Protein AF-A0A6N3X793-F1 (afdb_monomer)

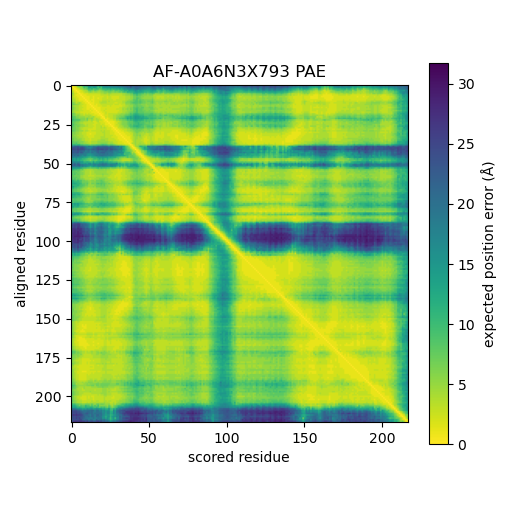Nearest PDB structures (foldseek):
  3djd-assembly1_A  TM=6.180E-01  e=2.735E-04  Aspergillus fumigatus
  3dje-assembly1_A  TM=6.103E-01  e=2.425E-04  Aspergillus fumigatus
  5fjn-assembly2_B  TM=5.684E-01  e=4.762E-02  Proteus myxofaciens
  7mp7-assembly1_A  TM=3.300E-01  e=4.384E-01  Thermus thermophilus

Structure (mmCIF, N/CA/C/O backbone):
data_AF-A0A6N3X793-F1
#
_entry.id   AF-A0A6N3X793-F1
#
loop_
_atom_site.group_PDB
_atom_site.id
_atom_site.type_symbol
_atom_site.label_atom_id
_atom_site.label_alt_id
_atom_site.label_comp_id
_atom_site.label_asym_id
_atom_site.label_entity_id
_atom_site.label_seq_id
_atom_site.pdbx_PDB_ins_code
_atom_site.Cartn_x
_atom_site.Cartn_y
_atom_site.Cartn_z
_atom_site.occupancy
_atom_site.B_iso_or_equiv
_atom_site.auth_seq_id
_atom_site.auth_comp_id
_atom_site.auth_asym_id
_atom_site.auth_atom_id
_atom_site.pdbx_PDB_model_num
ATOM 1 N N . MET A 1 1 ? -29.161 -9.153 4.289 1.00 58.69 1 MET A N 1
ATOM 2 C CA . MET A 1 1 ? -28.500 -8.185 5.188 1.00 58.69 1 MET A CA 1
ATOM 3 C C . MET A 1 1 ? -27.475 -8.973 5.981 1.00 58.69 1 MET A C 1
ATOM 5 O O . MET A 1 1 ? -27.808 -10.081 6.377 1.00 58.69 1 MET A O 1
ATOM 9 N N . LEU A 1 2 ? -26.231 -8.503 6.076 1.00 65.88 2 LEU A N 1
ATOM 10 C CA . LEU A 1 2 ? -25.204 -9.194 6.858 1.00 65.88 2 LEU A CA 1
ATOM 11 C C . LEU A 1 2 ? -25.355 -8.736 8.315 1.00 65.88 2 LEU A C 1
ATOM 13 O O . LEU A 1 2 ? -25.292 -7.534 8.563 1.00 65.88 2 LEU A O 1
ATOM 17 N N . GLU A 1 3 ? -25.599 -9.658 9.241 1.00 84.69 3 GLU A N 1
ATOM 18 C CA . GLU A 1 3 ? -25.556 -9.383 10.681 1.00 84.69 3 GLU A CA 1
ATOM 19 C C . GLU A 1 3 ? -24.170 -9.771 11.198 1.00 84.69 3 GLU A C 1
ATOM 21 O O . GLU A 1 3 ? -23.672 -10.853 10.885 1.00 84.69 3 GLU A O 1
ATOM 26 N N . ALA A 1 4 ? -23.524 -8.867 11.931 1.00 87.81 4 ALA A N 1
ATOM 27 C CA . ALA A 1 4 ? -22.206 -9.092 12.507 1.00 87.81 4 ALA A CA 1
ATOM 28 C C . ALA A 1 4 ? -22.085 -8.339 13.834 1.00 87.81 4 ALA A C 1
ATOM 30 O O . ALA A 1 4 ? -22.515 -7.189 13.934 1.00 87.81 4 ALA A O 1
ATOM 31 N N . ASP A 1 5 ? -21.438 -8.965 14.818 1.00 89.38 5 ASP A N 1
ATOM 32 C CA . ASP A 1 5 ? -21.134 -8.347 16.117 1.00 89.38 5 ASP A CA 1
ATOM 33 C C . ASP A 1 5 ? -20.036 -7.278 16.014 1.00 89.38 5 ASP A C 1
ATOM 35 O O . ASP A 1 5 ? -19.812 -6.506 16.946 1.00 89.38 5 ASP A O 1
ATOM 39 N N . GLY A 1 6 ? -19.341 -7.232 14.874 1.00 91.31 6 GLY A N 1
ATOM 40 C CA . GLY A 1 6 ? -18.164 -6.413 14.682 1.00 91.31 6 GLY A CA 1
ATOM 41 C C . GLY A 1 6 ? -17.671 -6.327 13.241 1.00 91.31 6 GLY A C 1
ATOM 42 O O . GLY A 1 6 ? -17.909 -7.228 12.438 1.00 91.31 6 GLY A O 1
ATOM 43 N N . VAL A 1 7 ? -16.962 -5.242 12.913 1.00 94.12 7 VAL A N 1
ATOM 44 C CA . VAL A 1 7 ? -16.413 -4.999 11.569 1.00 94.12 7 VAL A CA 1
ATOM 45 C C . VAL A 1 7 ? -14.933 -4.641 11.637 1.00 94.12 7 VAL A C 1
ATOM 47 O O . VAL A 1 7 ? -14.544 -3.692 12.312 1.00 94.12 7 VAL A O 1
ATOM 50 N N . VAL A 1 8 ? -14.105 -5.348 10.865 1.00 95.06 8 VAL A N 1
ATOM 51 C CA . VAL A 1 8 ? -12.708 -4.964 10.617 1.00 95.06 8 VAL A CA 1
ATOM 52 C C . VAL A 1 8 ? -12.614 -4.256 9.268 1.00 95.06 8 VAL A C 1
ATOM 54 O O . VAL A 1 8 ? -12.915 -4.840 8.227 1.00 95.06 8 VAL A O 1
ATOM 57 N N . LEU A 1 9 ? -12.160 -3.004 9.267 1.00 93.88 9 LEU A N 1
ATOM 58 C CA . LEU A 1 9 ? -11.840 -2.267 8.047 1.00 93.88 9 LEU A CA 1
ATOM 59 C C . LEU A 1 9 ? -10.379 -2.506 7.654 1.00 93.88 9 LEU A C 1
ATOM 61 O O . LEU A 1 9 ? -9.458 -2.023 8.312 1.00 93.88 9 LEU A O 1
ATOM 65 N N . ALA A 1 10 ? -10.190 -3.219 6.543 1.00 93.50 10 ALA A N 1
ATOM 66 C CA . ALA A 1 10 ? -8.889 -3.540 5.950 1.00 93.50 10 ALA A CA 1
ATOM 67 C C . ALA A 1 10 ? -8.845 -3.226 4.440 1.00 93.50 10 ALA A C 1
ATOM 69 O O . ALA A 1 10 ? -8.271 -3.960 3.639 1.00 93.50 10 ALA A O 1
ATOM 70 N N . THR A 1 11 ? -9.504 -2.142 4.021 1.00 88.62 11 THR A N 1
ATOM 71 C CA . THR A 1 11 ? -9.769 -1.820 2.604 1.00 88.62 11 THR A CA 1
ATOM 72 C C . THR A 1 11 ? -8.729 -0.886 1.970 1.00 88.62 11 THR A C 1
ATOM 74 O O . THR A 1 11 ? -8.991 -0.252 0.945 1.00 88.62 11 THR A O 1
ATOM 77 N N . GLY A 1 12 ? -7.551 -0.753 2.587 1.00 87.50 12 GLY A N 1
ATOM 78 C CA . GLY A 1 12 ? -6.475 0.111 2.103 1.00 87.50 12 GLY A CA 1
ATOM 79 C C . GLY A 1 12 ? -6.912 1.573 1.957 1.00 87.50 12 GLY A C 1
ATOM 80 O O . GLY A 1 12 ? -7.499 2.158 2.864 1.00 87.50 12 GLY A O 1
ATOM 81 N N . ALA A 1 13 ? -6.653 2.179 0.796 1.00 86.56 13 ALA A N 1
ATOM 82 C CA . ALA A 1 13 ? -6.967 3.589 0.544 1.00 86.56 13 ALA A CA 1
ATOM 83 C C . ALA A 1 13 ? -8.464 3.939 0.641 1.00 86.56 13 ALA A C 1
ATOM 85 O O . ALA A 1 13 ? -8.803 5.101 0.857 1.00 86.56 13 ALA A O 1
ATOM 86 N N . ALA A 1 14 ? -9.367 2.959 0.524 1.00 87.00 14 ALA A N 1
ATOM 87 C CA . ALA A 1 14 ? -10.802 3.203 0.656 1.00 87.00 14 ALA A CA 1
ATOM 88 C C . ALA A 1 14 ? -11.250 3.420 2.114 1.00 87.00 14 ALA A C 1
ATOM 90 O O . ALA A 1 14 ? -12.362 3.898 2.332 1.00 87.00 14 ALA A O 1
ATOM 91 N N . MET A 1 15 ? -10.413 3.101 3.112 1.00 87.38 15 MET A N 1
ATOM 92 C CA . MET A 1 15 ? -10.790 3.163 4.533 1.00 87.38 15 MET A CA 1
ATOM 93 C C . MET A 1 15 ? -11.340 4.532 4.946 1.00 87.38 15 MET A C 1
ATOM 95 O O . MET A 1 15 ? -12.376 4.588 5.599 1.00 87.38 15 MET A O 1
ATOM 99 N N . ALA A 1 16 ? -10.719 5.633 4.503 1.00 84.31 16 ALA A N 1
ATOM 100 C CA . ALA A 1 16 ? -11.188 6.984 4.825 1.00 84.31 16 ALA A CA 1
ATOM 101 C C . ALA A 1 16 ? -12.648 7.232 4.410 1.00 84.31 16 ALA A C 1
ATOM 103 O O . ALA A 1 16 ? -13.375 7.906 5.128 1.00 84.31 16 ALA A O 1
ATOM 104 N N . SER A 1 17 ? -13.073 6.686 3.266 1.00 83.94 17 SER A N 1
ATOM 105 C CA . SER A 1 17 ? -14.434 6.873 2.740 1.00 83.94 17 SER A CA 1
ATOM 106 C C . SER A 1 17 ? -15.490 6.016 3.440 1.00 83.94 17 SER A C 1
ATOM 108 O O . SER A 1 17 ? -16.675 6.322 3.362 1.00 83.94 17 SER A O 1
ATOM 110 N N . LEU A 1 18 ? -15.061 4.948 4.117 1.00 86.75 18 LEU A N 1
ATOM 111 C CA . LEU A 1 18 ? -15.938 4.011 4.822 1.00 86.75 18 LEU A CA 1
ATOM 112 C C . LEU A 1 18 ? -16.082 4.349 6.309 1.00 86.75 18 LEU A C 1
ATOM 114 O O . LEU A 1 18 ? -16.933 3.782 6.990 1.00 86.75 18 LEU A O 1
ATOM 118 N N . LEU A 1 19 ? -15.243 5.248 6.823 1.00 85.31 19 LEU A N 1
ATOM 119 C CA . LEU A 1 19 ? -15.260 5.637 8.222 1.00 85.31 19 LEU A CA 1
ATOM 120 C C . LEU A 1 19 ? -16.302 6.725 8.481 1.00 85.31 19 LEU A C 1
ATOM 122 O O . LEU A 1 19 ? -16.267 7.765 7.823 1.00 85.31 19 LEU A O 1
ATOM 126 N N . PRO A 1 20 ? -17.165 6.567 9.499 1.00 82.19 20 PRO A N 1
ATOM 127 C CA . PRO A 1 20 ? -18.133 7.590 9.877 1.00 82.19 20 PRO A CA 1
ATOM 128 C C . PRO A 1 20 ? -17.475 8.678 10.750 1.00 82.19 20 PRO A C 1
ATOM 130 O O . PRO A 1 20 ? -18.019 9.089 11.771 1.00 82.19 20 PRO A O 1
ATOM 133 N N . LEU A 1 21 ? -16.274 9.132 10.370 1.00 78.81 21 LEU A N 1
ATOM 134 C CA . LEU A 1 21 ? -15.505 10.162 11.069 1.00 78.81 21 LEU A CA 1
ATOM 135 C C . LEU A 1 21 ? -15.259 11.352 10.120 1.00 78.81 21 LEU A C 1
ATOM 137 O O . LEU A 1 21 ? -14.608 11.162 9.090 1.00 78.81 21 LEU A O 1
ATOM 141 N N . PRO A 1 22 ? -15.695 12.583 10.467 1.00 71.00 22 PRO A N 1
ATOM 142 C CA . PRO A 1 22 ? -15.586 13.772 9.603 1.00 71.00 22 PRO A CA 1
ATOM 143 C C . PRO A 1 22 ? -14.166 14.122 9.120 1.00 71.00 22 PRO A C 1
ATOM 145 O O . PRO A 1 22 ? -13.997 14.845 8.142 1.00 71.00 22 PRO A O 1
ATOM 148 N N . GLU A 1 23 ? -13.133 13.591 9.778 1.00 75.75 23 GLU A N 1
ATOM 149 C CA . GLU A 1 23 ? -11.722 13.839 9.462 1.00 75.75 23 GLU A CA 1
ATOM 150 C C . GLU A 1 23 ? -10.922 12.555 9.182 1.00 75.75 23 GLU A C 1
ATOM 152 O O . GLU A 1 23 ? -9.692 12.569 9.237 1.00 75.75 23 GLU A O 1
ATOM 157 N N . ALA A 1 24 ? -11.589 11.442 8.850 1.00 77.88 24 ALA A N 1
ATOM 158 C CA . ALA A 1 24 ? -10.920 10.165 8.576 1.00 77.88 24 ALA A CA 1
ATOM 159 C C . ALA A 1 24 ? -9.813 10.284 7.513 1.00 77.88 24 ALA A C 1
ATOM 161 O O . ALA A 1 24 ? -8.761 9.662 7.623 1.00 77.88 24 ALA A O 1
ATOM 162 N N . TRP A 1 25 ? -9.999 11.131 6.502 1.00 75.62 25 TRP A N 1
ATOM 163 C CA . TRP A 1 25 ? -9.013 11.366 5.443 1.00 75.62 25 TRP A CA 1
ATOM 164 C C . TRP A 1 25 ? -7.664 11.896 5.953 1.00 75.62 25 TRP A C 1
ATOM 166 O O . TRP A 1 25 ? -6.646 11.639 5.316 1.00 75.62 25 TRP A O 1
ATOM 176 N N . ARG A 1 26 ? -7.630 12.590 7.103 1.00 76.00 26 ARG A N 1
ATOM 177 C CA . ARG A 1 26 ? -6.377 13.026 7.746 1.00 76.00 26 ARG A CA 1
ATOM 178 C C . ARG A 1 26 ? -5.614 11.860 8.345 1.00 76.00 26 ARG A C 1
ATOM 180 O O . ARG A 1 26 ? -4.393 11.906 8.444 1.00 76.00 26 ARG A O 1
ATOM 187 N N . TRP A 1 27 ? -6.351 10.848 8.789 1.00 76.75 27 TRP A N 1
ATOM 188 C CA . TRP A 1 27 ? -5.770 9.670 9.403 1.00 76.75 27 TRP A CA 1
ATOM 189 C C . TRP A 1 27 ? -5.262 8.749 8.320 1.00 76.75 27 TRP A C 1
ATOM 191 O O . TRP A 1 27 ? -4.137 8.314 8.438 1.00 76.75 27 TRP A O 1
ATOM 201 N N . PHE A 1 28 ? -6.009 8.549 7.233 1.00 80.31 28 PHE A N 1
ATOM 202 C CA . PHE A 1 28 ? -5.643 7.645 6.143 1.00 80.31 28 PHE A CA 1
ATOM 203 C C . PHE A 1 28 ? -5.281 8.420 4.867 1.00 80.31 28 PHE A C 1
ATOM 205 O O . PHE A 1 28 ? -6.051 8.388 3.898 1.00 80.31 28 PHE A O 1
ATOM 212 N N . PRO A 1 29 ? -4.125 9.115 4.814 1.00 83.00 29 PRO A N 1
ATOM 213 C CA . PRO A 1 29 ? -3.643 9.616 3.543 1.00 83.00 29 PRO A CA 1
ATOM 214 C C . PRO A 1 29 ? -3.379 8.434 2.604 1.00 83.00 29 PRO A C 1
ATOM 216 O O . PRO A 1 29 ? -3.138 7.293 3.017 1.00 83.00 29 PRO A O 1
ATOM 219 N N . HIS A 1 30 ? -3.440 8.717 1.310 1.00 86.19 30 HIS A N 1
ATOM 220 C CA . HIS A 1 30 ? -3.217 7.721 0.277 1.00 86.19 30 HIS A CA 1
ATOM 221 C C . HIS A 1 30 ? -2.228 8.231 -0.765 1.00 86.19 30 HIS A C 1
ATOM 223 O O . HIS A 1 30 ? -2.047 9.433 -0.967 1.00 86.19 30 HIS A O 1
ATOM 229 N N . SER A 1 31 ? -1.591 7.281 -1.428 1.00 88.00 31 SER A N 1
ATOM 230 C CA . SER A 1 31 ? -0.771 7.477 -2.614 1.00 88.00 31 SER A CA 1
ATOM 231 C C . SER A 1 31 ? -1.236 6.517 -3.707 1.00 88.00 31 SER A C 1
ATOM 233 O O . SER A 1 31 ? -2.049 5.622 -3.464 1.00 88.00 31 SER A O 1
ATOM 235 N N . TRP A 1 32 ? -0.724 6.693 -4.920 1.00 90.62 32 TRP A N 1
ATOM 236 C CA . TRP A 1 32 ? -0.915 5.729 -6.001 1.00 90.62 32 TRP A CA 1
ATOM 237 C C . TRP A 1 32 ? 0.364 4.933 -6.217 1.00 90.62 32 TRP A C 1
ATOM 239 O O . TRP A 1 32 ? 1.393 5.498 -6.587 1.00 90.62 32 TRP A O 1
ATOM 249 N N . ALA A 1 33 ? 0.291 3.622 -6.016 1.00 90.94 33 ALA A N 1
ATOM 250 C CA . ALA A 1 33 ? 1.320 2.680 -6.417 1.00 90.94 33 ALA A CA 1
ATOM 251 C C . ALA A 1 33 ? 1.106 2.295 -7.881 1.00 90.94 33 ALA A C 1
ATOM 253 O O . ALA A 1 33 ? 0.003 1.927 -8.279 1.00 90.94 33 ALA A O 1
ATOM 254 N N . SER A 1 34 ? 2.161 2.376 -8.680 1.00 93.31 34 SER A N 1
ATOM 255 C CA . SER A 1 34 ? 2.157 1.951 -10.077 1.00 93.31 34 SER A CA 1
ATOM 256 C C . SER A 1 34 ? 3.173 0.838 -10.268 1.00 93.31 34 SER A C 1
ATOM 258 O O . SER A 1 34 ? 4.311 0.945 -9.794 1.00 93.31 34 SER A O 1
ATOM 260 N N . VAL A 1 35 ? 2.756 -0.211 -10.965 1.00 94.00 35 VAL A N 1
ATOM 261 C CA . VAL A 1 35 ? 3.561 -1.402 -11.231 1.00 94.00 35 VAL A CA 1
ATOM 262 C C . VAL A 1 35 ? 3.494 -1.787 -12.704 1.00 94.00 35 VAL A C 1
ATOM 264 O O . VAL A 1 35 ? 2.503 -1.516 -13.382 1.00 94.00 35 VAL A O 1
ATOM 267 N N . LEU A 1 36 ? 4.555 -2.420 -13.192 1.00 94.19 36 LEU A N 1
ATOM 268 C CA . LEU A 1 36 ? 4.674 -2.933 -14.547 1.00 94.19 36 LEU A CA 1
ATOM 269 C C . LEU A 1 36 ? 4.648 -4.470 -14.493 1.00 94.19 36 LEU A C 1
ATOM 271 O O . LEU A 1 36 ? 5.644 -5.066 -14.076 1.00 94.19 36 LEU A O 1
ATOM 275 N N . PRO A 1 37 ? 3.527 -5.118 -14.852 1.00 94.00 37 PRO A N 1
ATOM 276 C CA . PRO A 1 37 ? 3.493 -6.562 -15.049 1.00 94.00 37 PRO A CA 1
ATOM 277 C C . PRO A 1 37 ? 4.305 -6.921 -16.292 1.00 94.00 37 PRO A C 1
ATOM 279 O O . PRO A 1 37 ? 4.163 -6.280 -17.327 1.00 94.00 37 PRO A O 1
ATOM 282 N N . LEU A 1 38 ? 5.160 -7.927 -16.196 1.00 91.56 38 LEU A N 1
ATOM 283 C CA . LEU A 1 38 ? 6.002 -8.398 -17.287 1.00 91.56 38 LEU A CA 1
ATOM 284 C C . LEU A 1 38 ? 5.846 -9.906 -17.422 1.00 91.56 38 LEU A C 1
ATOM 286 O O . LEU A 1 38 ? 5.872 -10.644 -16.432 1.00 91.56 38 LEU A O 1
ATOM 290 N N . GLU A 1 39 ? 5.748 -10.365 -18.660 1.00 88.50 39 GLU A N 1
ATOM 291 C CA . GLU A 1 39 ? 5.941 -11.772 -18.969 1.00 88.50 39 GLU A CA 1
ATOM 292 C C . GLU A 1 39 ? 7.431 -12.077 -18.810 1.00 88.50 39 GLU A C 1
ATOM 294 O O . GLU A 1 39 ? 8.289 -11.323 -19.278 1.00 88.50 39 GLU A O 1
ATOM 299 N N . GLN A 1 40 ? 7.776 -13.165 -18.130 1.00 73.31 40 GLN A N 1
ATOM 300 C CA . GLN A 1 40 ? 9.176 -13.534 -17.976 1.00 73.31 40 GLN A CA 1
ATOM 301 C C . GLN A 1 40 ? 9.461 -14.848 -18.703 1.00 73.31 40 GLN A C 1
ATOM 303 O O . GLN A 1 40 ? 8.766 -15.837 -18.460 1.00 73.31 40 GLN A O 1
ATOM 308 N N . PRO A 1 41 ? 10.507 -14.913 -19.548 1.00 61.69 41 PRO A N 1
ATOM 309 C CA . PRO A 1 41 ? 11.054 -16.196 -19.944 1.00 61.69 41 PRO A CA 1
ATOM 310 C C . PRO A 1 41 ? 11.695 -16.861 -18.719 1.00 61.69 41 PRO A C 1
ATOM 312 O O . PRO A 1 41 ? 12.435 -16.233 -17.961 1.00 61.69 41 PRO A O 1
ATOM 315 N N . GLN A 1 42 ? 11.380 -18.138 -18.528 1.00 63.09 42 GLN A N 1
ATOM 316 C CA . GLN A 1 42 ? 11.937 -18.996 -17.483 1.00 63.09 42 GLN A CA 1
ATOM 317 C C . GLN A 1 42 ? 13.477 -18.905 -17.418 1.00 63.09 42 GLN A C 1
ATOM 319 O O . GLN A 1 42 ? 14.116 -18.810 -18.471 1.00 63.09 42 GLN A O 1
ATOM 324 N N . PRO A 1 43 ? 14.091 -19.009 -16.221 1.00 63.81 43 PRO A N 1
ATOM 325 C CA . PRO A 1 43 ? 13.478 -19.318 -14.921 1.00 63.81 43 PRO A CA 1
ATOM 326 C C . PRO A 1 43 ? 13.000 -18.087 -14.123 1.00 63.81 43 PRO A C 1
ATOM 328 O O . PRO A 1 43 ? 13.540 -16.987 -14.243 1.00 63.81 43 PRO A O 1
ATOM 331 N N . TRP A 1 44 ? 11.996 -18.298 -13.268 1.00 64.69 44 TRP A N 1
ATOM 332 C CA . TRP A 1 44 ? 11.411 -17.284 -12.379 1.00 64.69 44 TRP A CA 1
ATOM 333 C C . TRP A 1 44 ? 12.379 -16.847 -11.270 1.00 64.69 44 TRP A C 1
ATOM 335 O O . TRP A 1 44 ? 13.096 -17.693 -10.732 1.00 64.69 44 TRP A O 1
ATOM 345 N N . PRO A 1 45 ? 12.369 -15.576 -10.830 1.00 65.75 45 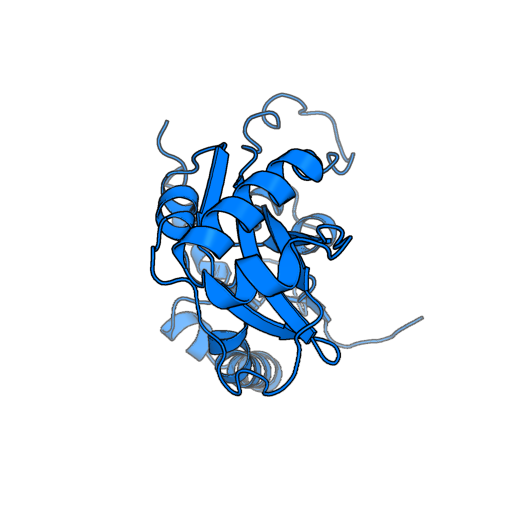PRO A N 1
ATOM 346 C CA . PRO A 1 45 ? 12.922 -15.230 -9.537 1.00 65.75 45 PRO A CA 1
ATOM 347 C C . PRO A 1 45 ? 12.028 -15.847 -8.455 1.00 65.75 45 PRO A C 1
ATOM 349 O O . PRO A 1 45 ? 10.868 -15.477 -8.304 1.00 65.75 45 PRO A O 1
ATOM 352 N N . GLU A 1 46 ? 12.581 -16.765 -7.664 1.00 70.62 46 GLU A N 1
ATOM 353 C CA . GLU A 1 46 ? 11.920 -17.306 -6.462 1.00 70.62 46 GLU A CA 1
ATOM 354 C C . GLU A 1 46 ? 11.877 -16.293 -5.302 1.00 70.62 46 GLU A C 1
ATOM 356 O O . GLU A 1 46 ? 11.370 -16.578 -4.219 1.00 70.62 46 GLU A O 1
ATOM 361 N N . VAL A 1 47 ? 12.425 -15.096 -5.515 1.00 73.38 47 VAL A N 1
ATOM 362 C CA . VAL A 1 47 ? 12.641 -14.077 -4.492 1.00 73.38 47 VAL A CA 1
ATOM 363 C C . VAL A 1 47 ? 11.849 -12.812 -4.780 1.00 73.38 47 VAL A C 1
ATOM 365 O O . VAL A 1 47 ? 11.837 -12.290 -5.894 1.00 73.38 47 VAL A O 1
ATOM 368 N N . ILE A 1 48 ? 11.234 -12.288 -3.721 1.00 80.50 48 ILE A N 1
ATOM 369 C CA . ILE A 1 48 ? 10.697 -10.932 -3.689 1.00 80.50 48 ILE A CA 1
ATOM 370 C C . ILE A 1 48 ? 11.856 -9.987 -3.373 1.00 80.50 48 ILE A C 1
ATOM 372 O O . ILE A 1 48 ? 12.453 -10.060 -2.299 1.00 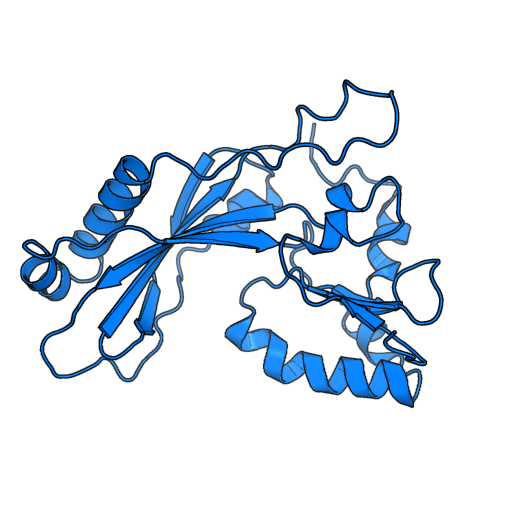80.50 48 ILE A O 1
ATOM 376 N N . LEU A 1 49 ? 12.149 -9.074 -4.290 1.00 81.00 49 LEU A N 1
ATOM 377 C CA . LEU A 1 49 ? 13.062 -7.965 -4.055 1.00 81.00 49 LEU A CA 1
ATOM 378 C C . LEU A 1 49 ? 12.245 -6.767 -3.589 1.00 81.00 49 LEU A C 1
ATOM 380 O O . LEU A 1 49 ? 11.471 -6.194 -4.356 1.00 81.00 49 LEU A O 1
ATOM 384 N N . GLN A 1 50 ? 12.404 -6.395 -2.322 1.00 76.75 50 GLN A N 1
ATOM 385 C CA . GLN A 1 50 ? 11.771 -5.192 -1.799 1.00 76.75 50 GLN A CA 1
ATOM 386 C C . GLN A 1 50 ? 12.564 -3.938 -2.191 1.00 76.75 50 GLN A C 1
ATOM 388 O O . GLN A 1 50 ? 13.790 -3.998 -2.307 1.00 76.75 50 GLN A O 1
ATOM 393 N N . PRO A 1 51 ? 11.895 -2.788 -2.361 1.00 69.44 51 PRO A N 1
ATOM 394 C CA . PRO A 1 51 ? 12.592 -1.539 -2.615 1.00 69.44 51 PRO A CA 1
ATOM 395 C C . PRO A 1 51 ? 13.450 -1.112 -1.419 1.00 69.44 51 PRO A C 1
ATOM 397 O O . PRO A 1 51 ? 12.934 -0.916 -0.321 1.00 69.44 51 PRO A O 1
ATOM 400 N N . LEU A 1 52 ? 14.756 -0.930 -1.635 1.00 64.00 52 LEU A N 1
ATOM 401 C CA . LEU A 1 52 ? 15.725 -0.599 -0.574 1.00 64.00 52 LEU A CA 1
ATOM 402 C C . LEU A 1 52 ? 16.055 0.898 -0.466 1.00 64.00 52 LEU A C 1
ATOM 404 O O . LEU A 1 52 ? 16.792 1.301 0.428 1.00 64.00 52 LEU A O 1
ATOM 408 N N . LEU A 1 53 ? 15.550 1.734 -1.378 1.00 68.88 53 LEU A N 1
ATOM 409 C CA . LEU A 1 53 ? 16.013 3.122 -1.505 1.00 68.88 53 LEU A CA 1
ATOM 410 C C . LEU A 1 53 ? 15.380 4.091 -0.494 1.00 68.88 53 LEU A C 1
ATOM 412 O O . LEU A 1 53 ? 15.880 5.202 -0.340 1.00 68.88 53 LEU A O 1
ATOM 416 N N . GLY A 1 54 ? 14.291 3.700 0.182 1.00 78.94 54 GLY A N 1
ATOM 417 C CA . GLY A 1 54 ? 13.655 4.493 1.244 1.00 78.94 54 GLY A CA 1
ATOM 418 C C . GLY A 1 54 ? 13.127 5.871 0.813 1.00 78.94 54 GLY A C 1
ATOM 419 O O . GLY A 1 54 ? 12.780 6.690 1.662 1.00 78.94 54 GLY A O 1
ATOM 420 N N . ARG A 1 55 ? 13.044 6.172 -0.488 1.00 85.94 55 ARG A N 1
ATOM 421 C CA . ARG A 1 55 ? 12.668 7.514 -0.963 1.00 85.94 55 ARG A CA 1
ATOM 422 C C . ARG A 1 55 ? 11.175 7.779 -0.771 1.00 85.94 55 ARG A C 1
ATOM 424 O O . ARG A 1 55 ? 10.782 8.893 -0.437 1.00 85.94 55 ARG A O 1
ATOM 431 N N . ARG A 1 56 ? 10.340 6.747 -0.908 1.00 87.25 56 ARG A N 1
ATOM 432 C CA . ARG A 1 56 ? 8.910 6.761 -0.585 1.00 87.25 56 ARG A CA 1
ATOM 433 C C . ARG A 1 56 ? 8.689 7.122 0.876 1.00 87.25 56 ARG A C 1
ATOM 435 O O . ARG A 1 56 ? 7.874 7.988 1.156 1.00 87.25 56 ARG A O 1
ATOM 442 N N . GLU A 1 57 ? 9.428 6.495 1.789 1.00 85.69 57 GLU A N 1
ATOM 443 C CA . GLU A 1 57 ? 9.368 6.810 3.221 1.00 85.69 57 GLU A CA 1
ATOM 444 C C . GLU A 1 57 ? 9.658 8.278 3.493 1.00 85.69 57 GLU A C 1
ATOM 446 O O . GLU A 1 57 ? 8.945 8.938 4.249 1.00 85.69 57 GLU A O 1
ATOM 451 N N . GLN A 1 58 ? 10.722 8.781 2.873 1.00 84.94 58 GLN A N 1
ATOM 452 C CA . GLN A 1 58 ? 11.108 10.169 3.017 1.00 84.94 58 GLN A CA 1
ATOM 453 C C . GLN A 1 58 ? 9.987 11.100 2.536 1.00 84.94 58 GLN A C 1
ATOM 455 O O . GLN A 1 58 ? 9.651 12.048 3.245 1.00 84.94 58 GLN A O 1
ATOM 460 N N . MET A 1 59 ? 9.367 10.807 1.389 1.00 84.69 59 MET A N 1
ATOM 461 C CA . MET A 1 59 ? 8.228 11.582 0.890 1.00 84.69 59 MET A CA 1
ATOM 462 C C . MET A 1 59 ? 7.003 11.498 1.806 1.00 84.69 59 MET A C 1
ATOM 464 O O . MET A 1 59 ? 6.392 12.532 2.064 1.00 84.69 59 MET A O 1
ATOM 468 N N . GLU A 1 60 ? 6.672 10.313 2.334 1.00 84.62 60 GLU A N 1
ATOM 469 C CA . GLU A 1 60 ? 5.562 10.114 3.282 1.00 84.62 60 GLU A CA 1
ATOM 470 C C . GLU A 1 60 ? 5.736 10.985 4.528 1.00 84.62 60 GLU A C 1
ATOM 472 O O . GLU A 1 60 ? 4.800 11.674 4.922 1.00 84.62 60 GLU A O 1
ATOM 477 N N . ARG A 1 61 ? 6.944 11.014 5.106 1.00 80.06 61 ARG A N 1
ATOM 478 C CA . ARG A 1 61 ? 7.254 11.809 6.307 1.00 80.06 61 ARG A CA 1
ATOM 479 C C . ARG A 1 61 ? 7.299 13.311 6.041 1.00 80.06 61 ARG A C 1
ATOM 481 O O . ARG A 1 61 ? 6.927 14.100 6.899 1.00 80.06 61 ARG A O 1
ATOM 488 N N . GLN A 1 62 ? 7.797 13.715 4.874 1.00 80.94 62 GLN A N 1
ATOM 489 C CA . GLN A 1 62 ? 7.924 15.130 4.501 1.00 80.94 62 GLN A CA 1
ATOM 490 C C . GLN A 1 62 ? 6.628 15.699 3.909 1.00 80.94 62 GLN A C 1
ATOM 492 O O . GLN A 1 62 ? 6.546 16.897 3.651 1.00 80.94 62 GLN A O 1
ATOM 497 N N . GLY A 1 63 ? 5.642 14.843 3.636 1.00 75.94 63 GLY A N 1
ATOM 498 C CA . GLY A 1 63 ? 4.394 15.209 2.976 1.00 75.94 63 GLY A CA 1
ATOM 499 C C . GLY A 1 63 ? 4.557 15.613 1.521 1.00 75.94 63 GLY A C 1
ATOM 500 O O . GLY A 1 63 ? 3.609 16.096 0.925 1.00 75.94 63 GLY A O 1
ATOM 501 N N . GLN A 1 64 ? 5.726 15.429 0.915 1.00 76.88 64 GLN A N 1
ATOM 502 C CA . GLN A 1 64 ? 6.010 15.992 -0.399 1.00 76.88 64 GLN A CA 1
ATOM 503 C C . GLN A 1 64 ? 5.092 15.423 -1.483 1.00 76.88 64 GLN A C 1
ATOM 505 O O . GLN A 1 64 ? 4.906 14.214 -1.606 1.00 76.88 64 GLN A O 1
ATOM 510 N N . ALA A 1 65 ? 4.569 16.308 -2.331 1.00 80.62 65 ALA A N 1
ATOM 511 C CA . ALA A 1 65 ? 3.929 15.900 -3.571 1.00 80.62 65 ALA A CA 1
ATOM 512 C C . ALA A 1 65 ? 4.988 15.549 -4.622 1.00 80.62 65 ALA A C 1
ATOM 514 O O . ALA A 1 65 ? 6.028 16.200 -4.719 1.00 80.62 65 ALA A O 1
ATOM 515 N N . GLY A 1 66 ? 4.704 14.549 -5.450 1.00 84.38 66 GLY A N 1
ATOM 516 C CA . GLY A 1 66 ? 5.587 14.160 -6.540 1.00 84.38 66 GLY A CA 1
ATOM 517 C C . GLY A 1 66 ? 5.436 12.703 -6.944 1.00 84.38 66 GLY A C 1
ATOM 518 O O . GLY A 1 66 ? 4.483 12.014 -6.572 1.00 84.38 66 GLY A O 1
ATOM 519 N N . LEU A 1 67 ? 6.405 12.251 -7.732 1.00 86.81 67 LEU A N 1
ATOM 520 C CA . LEU A 1 67 ? 6.548 10.873 -8.170 1.00 86.81 67 LEU A CA 1
ATOM 521 C C . LEU A 1 67 ? 7.922 10.373 -7.735 1.00 86.81 67 LEU A C 1
ATOM 523 O O . LEU A 1 67 ? 8.937 10.985 -8.064 1.00 86.81 67 LEU A O 1
ATOM 527 N N . VAL A 1 68 ? 7.946 9.237 -7.051 1.00 89.75 68 VAL A N 1
ATOM 528 C CA . VAL A 1 68 ? 9.169 8.537 -6.658 1.00 89.75 68 VAL A CA 1
ATOM 529 C C . VAL A 1 68 ? 9.157 7.129 -7.209 1.00 89.75 68 VAL A C 1
ATOM 531 O O . VAL A 1 68 ? 8.110 6.492 -7.267 1.00 89.75 68 VAL A O 1
ATOM 534 N N . VAL A 1 69 ? 10.318 6.640 -7.626 1.00 90.62 69 VAL A N 1
ATOM 535 C CA . VAL A 1 69 ? 10.488 5.260 -8.074 1.00 90.62 69 VAL A CA 1
ATOM 536 C C . VAL A 1 69 ? 11.406 4.565 -7.089 1.00 90.62 69 VAL A C 1
ATOM 538 O O . VAL A 1 69 ? 12.593 4.879 -7.025 1.00 90.62 69 VAL A O 1
ATOM 541 N N . ASP A 1 70 ? 10.823 3.634 -6.347 1.00 89.56 70 ASP A N 1
ATOM 542 C CA . ASP A 1 70 ? 11.506 2.713 -5.450 1.00 89.56 70 ASP A CA 1
ATOM 543 C C . ASP A 1 70 ? 11.202 1.309 -5.979 1.00 89.56 70 ASP A C 1
ATOM 545 O O . ASP A 1 70 ? 10.194 0.706 -5.595 1.00 89.56 70 ASP A O 1
ATOM 549 N N . PRO A 1 71 ? 11.993 0.818 -6.947 1.00 87.44 71 PRO A N 1
ATOM 550 C CA . PRO A 1 71 ? 11.675 -0.409 -7.644 1.00 87.44 71 PRO A CA 1
ATOM 551 C C . PRO A 1 71 ? 11.993 -1.632 -6.787 1.00 87.44 71 PRO A C 1
ATOM 553 O O . PRO A 1 71 ? 12.969 -1.680 -6.044 1.00 87.44 71 PRO A O 1
ATOM 556 N N . GLY A 1 72 ? 11.159 -2.639 -6.955 1.00 88.12 72 GLY A N 1
ATOM 557 C CA . GLY A 1 72 ? 11.262 -3.984 -6.440 1.00 88.12 72 GLY A CA 1
ATOM 558 C C . GLY A 1 72 ? 10.710 -4.948 -7.487 1.00 88.12 72 GLY A C 1
ATOM 559 O O . GLY A 1 72 ? 10.204 -4.536 -8.538 1.00 88.12 72 GLY A O 1
ATOM 560 N N . LEU A 1 73 ? 10.840 -6.236 -7.205 1.00 88.31 73 LEU A N 1
ATOM 561 C CA . LEU A 1 73 ? 10.428 -7.323 -8.085 1.00 88.31 73 LEU A CA 1
ATOM 562 C C . LEU A 1 73 ? 9.692 -8.374 -7.264 1.00 88.31 73 LEU A C 1
ATOM 564 O O . LEU A 1 73 ? 10.140 -8.731 -6.178 1.00 88.31 73 LEU A O 1
ATOM 568 N N . ALA A 1 74 ? 8.580 -8.883 -7.778 1.00 87.75 74 ALA A N 1
ATOM 569 C CA . ALA A 1 74 ? 7.895 -10.024 -7.179 1.00 87.75 74 ALA A CA 1
ATOM 570 C C . ALA A 1 74 ? 7.277 -10.921 -8.264 1.00 87.75 74 ALA A C 1
ATOM 572 O O . ALA A 1 74 ? 6.988 -10.437 -9.358 1.00 87.75 74 ALA A O 1
ATOM 573 N N . PRO A 1 75 ? 7.046 -12.213 -7.993 1.00 87.06 75 PRO A N 1
ATOM 574 C CA . PRO A 1 75 ? 6.279 -13.072 -8.893 1.00 87.06 75 PRO A CA 1
ATOM 575 C C . PRO A 1 75 ? 4.834 -12.571 -9.064 1.00 87.06 75 PRO A C 1
ATOM 577 O O . PRO A 1 75 ? 4.196 -12.178 -8.086 1.00 87.06 75 PRO A O 1
ATOM 580 N N . TRP A 1 76 ? 4.290 -12.619 -10.285 1.00 85.38 76 TRP A N 1
ATOM 581 C CA . TRP A 1 76 ? 2.878 -12.303 -10.553 1.00 85.38 76 TRP A CA 1
ATOM 582 C C . TRP A 1 76 ? 2.341 -13.090 -11.749 1.00 85.38 76 TRP A C 1
ATOM 584 O O . TRP A 1 76 ? 2.767 -12.863 -12.871 1.00 85.38 76 TRP A O 1
ATOM 594 N N . GLY A 1 77 ? 1.363 -13.978 -11.524 1.00 78.88 77 GLY A N 1
ATOM 595 C CA . GLY A 1 77 ? 0.496 -14.486 -12.597 1.00 78.88 77 GLY A CA 1
ATOM 596 C C . GLY A 1 77 ? 1.216 -15.275 -13.694 1.00 78.88 77 GLY A C 1
ATOM 597 O O . GLY A 1 77 ? 0.840 -15.164 -14.852 1.00 78.88 77 GLY A O 1
ATOM 598 N N . GLY A 1 78 ? 2.256 -16.043 -13.344 1.00 79.50 78 GLY A N 1
ATOM 599 C CA . GLY A 1 78 ? 3.129 -16.678 -14.341 1.00 79.50 78 GLY A CA 1
ATOM 600 C C . GLY A 1 78 ? 4.027 -15.660 -15.049 1.00 79.50 78 GLY A C 1
ATOM 601 O O . GLY A 1 78 ? 4.265 -15.767 -16.243 1.00 79.50 78 GLY A O 1
ATOM 602 N N . GLY A 1 79 ? 4.465 -14.645 -14.312 1.00 87.62 79 GLY A N 1
ATOM 603 C CA . GLY A 1 79 ? 5.192 -13.461 -14.747 1.00 87.62 79 GLY A CA 1
ATOM 604 C C . GLY A 1 79 ? 5.973 -12.875 -13.571 1.00 87.62 79 GLY A C 1
ATOM 605 O O . GLY A 1 79 ? 6.062 -13.469 -12.487 1.00 87.62 79 GLY A O 1
ATOM 606 N N . VAL A 1 80 ? 6.462 -11.656 -13.754 1.00 89.94 80 VAL A N 1
ATOM 607 C CA . VAL A 1 80 ? 6.978 -10.823 -12.664 1.00 89.94 80 VAL A CA 1
ATOM 608 C C . VAL A 1 80 ? 6.300 -9.467 -12.672 1.00 89.94 80 VAL A C 1
ATOM 610 O O . VAL A 1 80 ? 5.889 -8.954 -13.707 1.00 89.94 80 VAL A O 1
ATOM 613 N N . VAL A 1 81 ? 6.206 -8.859 -11.501 1.00 91.25 81 VAL A N 1
ATOM 614 C CA . VAL A 1 81 ? 5.822 -7.466 -11.341 1.00 91.25 81 VAL A CA 1
ATOM 615 C C . VAL A 1 81 ? 7.053 -6.647 -10.998 1.00 91.25 81 VAL A C 1
ATOM 617 O O . VAL A 1 81 ? 7.771 -6.979 -10.057 1.00 91.25 81 VAL A O 1
ATOM 620 N N . PHE A 1 82 ? 7.293 -5.574 -11.749 1.00 91.88 82 PHE A N 1
ATOM 621 C CA . PHE A 1 82 ? 8.325 -4.587 -11.446 1.00 91.88 82 PHE A CA 1
ATOM 622 C C . PHE A 1 82 ? 7.692 -3.289 -10.931 1.00 91.88 82 PHE A C 1
ATOM 624 O O . PHE A 1 82 ? 6.801 -2.721 -11.563 1.00 91.88 82 PHE A O 1
ATOM 631 N N . GLY A 1 83 ? 8.151 -2.787 -9.788 1.00 87.62 83 GLY A N 1
ATOM 632 C CA . GLY A 1 83 ? 7.609 -1.572 -9.171 1.00 87.62 83 GLY A CA 1
ATOM 633 C C . GLY A 1 83 ? 8.047 -1.420 -7.717 1.00 87.62 83 GLY A C 1
ATOM 634 O O . GLY A 1 83 ? 8.490 -2.375 -7.104 1.00 87.62 83 GLY A O 1
ATOM 635 N N . GLN A 1 84 ? 7.998 -0.233 -7.125 1.00 87.06 84 GLN A N 1
ATOM 636 C CA . GLN A 1 84 ? 6.847 0.659 -7.140 1.00 87.06 84 GLN A CA 1
ATOM 637 C C . GLN A 1 84 ? 7.223 2.085 -7.566 1.00 87.06 84 GLN A C 1
ATOM 639 O O . GLN A 1 84 ? 8.053 2.746 -6.940 1.00 87.06 84 GLN A O 1
ATOM 644 N N . ALA A 1 85 ? 6.536 2.605 -8.584 1.00 90.69 85 ALA A N 1
ATOM 645 C CA . ALA A 1 85 ? 6.465 4.045 -8.809 1.00 90.69 85 ALA A CA 1
ATOM 646 C C . ALA A 1 85 ? 5.303 4.602 -7.975 1.00 90.69 85 ALA A C 1
ATOM 648 O O . ALA A 1 85 ? 4.144 4.261 -8.207 1.00 90.69 85 ALA A O 1
ATOM 649 N N . THR A 1 86 ? 5.616 5.416 -6.973 1.00 89.88 86 THR A N 1
ATOM 650 C CA . THR A 1 86 ? 4.653 5.969 -6.020 1.00 89.88 86 THR A CA 1
ATOM 651 C C . THR A 1 86 ? 4.380 7.420 -6.346 1.00 89.88 86 THR A C 1
ATOM 653 O O . THR A 1 86 ? 5.305 8.231 -6.386 1.00 89.88 86 THR A O 1
ATOM 656 N N . SER A 1 87 ? 3.113 7.762 -6.542 1.00 87.75 87 SER A N 1
ATOM 657 C CA . SER A 1 87 ? 2.692 9.149 -6.636 1.00 87.75 87 SER A CA 1
ATOM 658 C C . SER A 1 87 ? 2.047 9.620 -5.344 1.00 87.75 87 SER A C 1
ATOM 660 O O . SER A 1 87 ? 1.040 9.067 -4.901 1.00 87.75 87 SER A O 1
ATOM 662 N N . PHE A 1 88 ? 2.590 10.713 -4.821 1.00 82.69 88 PHE A N 1
ATOM 663 C CA . PHE A 1 88 ? 1.979 11.522 -3.784 1.00 82.69 88 PHE A CA 1
ATOM 664 C C . PHE A 1 88 ? 1.359 12.749 -4.436 1.00 82.69 88 PHE A C 1
ATOM 666 O O . PHE A 1 88 ? 2.049 13.548 -5.072 1.00 82.69 88 PHE A O 1
ATOM 673 N N . GLN A 1 89 ? 0.053 12.911 -4.290 1.00 69.69 89 GLN A N 1
ATOM 674 C CA . GLN A 1 89 ? -0.625 14.143 -4.664 1.00 69.69 89 GLN A CA 1
ATOM 675 C C . GLN A 1 89 ? -1.181 14.732 -3.376 1.00 69.69 89 GLN A C 1
ATOM 677 O O . GLN A 1 89 ? -2.026 14.128 -2.720 1.00 69.69 89 GLN A O 1
ATOM 682 N N . HIS A 1 90 ? -0.630 15.871 -2.959 1.00 57.03 90 HIS A N 1
ATOM 683 C CA . HIS A 1 90 ? -1.000 16.499 -1.698 1.00 57.03 90 HIS A CA 1
ATOM 684 C C . HIS A 1 90 ? -2.515 16.751 -1.654 1.00 57.03 90 HIS A C 1
ATOM 686 O O . HIS A 1 90 ? -3.053 17.530 -2.442 1.00 57.03 90 HIS A O 1
ATOM 692 N N . GLN A 1 91 ? -3.178 16.186 -0.645 1.00 53.12 91 GLN A N 1
ATOM 693 C CA . GLN A 1 91 ? -4.557 16.503 -0.255 1.00 53.12 91 GLN A CA 1
ATOM 694 C C . GLN A 1 91 ? -4.722 17.956 0.264 1.00 53.12 91 GLN A C 1
ATOM 696 O O . GLN A 1 91 ? -5.815 18.340 0.674 1.00 53.12 91 GLN A O 1
ATOM 701 N N . ARG A 1 92 ? -3.674 18.804 0.209 1.00 44.56 92 ARG A N 1
ATOM 702 C CA . ARG A 1 92 ? -3.684 20.217 0.657 1.00 44.56 92 ARG A CA 1
ATOM 703 C C . ARG A 1 92 ? -4.769 21.080 -0.011 1.00 44.56 92 ARG A C 1
ATOM 705 O O . ARG A 1 92 ? -5.095 22.135 0.518 1.00 44.56 92 ARG A O 1
ATOM 712 N N . ARG A 1 93 ? -5.381 20.651 -1.125 1.00 39.91 93 ARG A N 1
ATOM 713 C CA . ARG A 1 93 ? -6.517 21.368 -1.744 1.00 39.91 93 ARG A CA 1
ATOM 714 C C . ARG A 1 93 ? -7.861 21.219 -1.013 1.00 39.91 93 ARG A C 1
ATOM 716 O O . ARG A 1 93 ? -8.832 21.826 -1.449 1.00 39.91 93 ARG A O 1
ATOM 723 N N . LEU A 1 94 ? -7.938 20.470 0.088 1.00 46.22 94 LEU A N 1
ATOM 724 C CA . LEU A 1 94 ? -9.207 20.190 0.777 1.00 46.22 94 LEU A CA 1
ATOM 725 C C . LEU A 1 94 ? -9.586 21.177 1.892 1.00 46.22 94 LEU A C 1
ATOM 727 O O . LEU A 1 94 ? -10.666 21.060 2.456 1.00 46.22 94 LEU A O 1
ATOM 731 N N . VAL A 1 95 ? -8.759 22.186 2.185 1.00 42.16 95 VAL A N 1
ATOM 732 C CA . VAL A 1 95 ? -9.030 23.171 3.259 1.00 42.16 95 VAL A CA 1
ATOM 733 C C . VAL A 1 95 ? -10.030 24.271 2.832 1.00 42.16 95 VAL A C 1
ATOM 735 O O . VAL A 1 95 ? -10.301 25.195 3.586 1.00 42.16 95 VAL A O 1
ATOM 738 N N . GLY A 1 96 ? -10.622 24.188 1.633 1.00 41.09 96 GLY A N 1
ATOM 739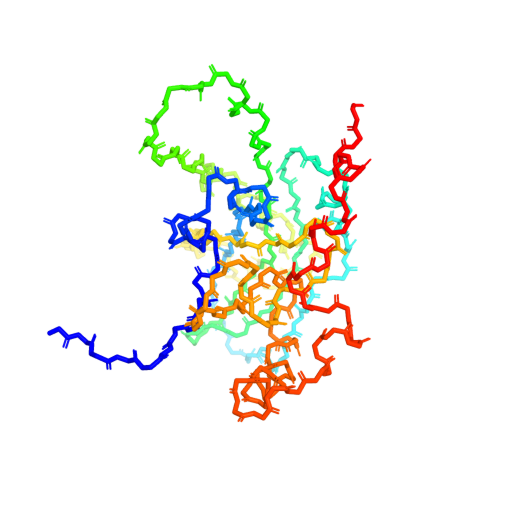 C CA . GLY A 1 96 ? -11.496 25.241 1.091 1.00 41.09 96 GLY A CA 1
ATOM 740 C C . GLY A 1 96 ? -12.999 24.947 1.033 1.00 41.09 96 GLY A C 1
ATOM 741 O O . GLY A 1 96 ? -13.755 25.857 0.715 1.00 41.09 96 GLY A O 1
ATOM 742 N N . SER A 1 97 ? -13.457 23.720 1.297 1.00 41.22 97 SER A N 1
ATOM 743 C CA . SER A 1 97 ? -14.886 23.384 1.199 1.00 41.22 97 SER A CA 1
ATOM 744 C C . SER A 1 97 ? -15.407 22.949 2.564 1.00 41.22 97 SER A C 1
ATOM 746 O O . SER A 1 97 ? -15.321 21.787 2.947 1.00 41.22 97 SER A O 1
ATOM 748 N N . LEU A 1 98 ? -15.898 23.932 3.319 1.00 45.91 98 LEU A N 1
ATOM 749 C CA . LEU A 1 98 ? -16.617 23.744 4.582 1.00 45.91 98 LEU A CA 1
ATOM 750 C C . LEU A 1 98 ? -18.074 23.288 4.369 1.00 45.91 98 LEU A C 1
ATOM 752 O O . LEU A 1 98 ? -18.806 23.134 5.343 1.00 45.91 98 LEU A O 1
ATOM 756 N N . ASP A 1 99 ? -18.484 23.018 3.128 1.00 39.81 99 ASP A N 1
ATOM 757 C CA . ASP A 1 99 ? -19.834 22.563 2.811 1.00 39.81 99 ASP A CA 1
ATOM 758 C C . ASP A 1 99 ? -19.866 21.041 2.622 1.00 39.81 99 ASP A C 1
ATOM 760 O O . ASP A 1 99 ? -19.595 20.498 1.557 1.00 39.81 99 ASP A O 1
ATOM 764 N N . GLY A 1 100 ? -20.189 20.364 3.724 1.00 42.56 100 GLY A N 1
ATOM 765 C CA . GLY A 1 100 ? -21.033 19.169 3.783 1.00 42.56 100 GLY A CA 1
ATOM 766 C C . GLY A 1 100 ? -20.863 18.057 2.735 1.00 42.56 100 GLY A C 1
ATOM 767 O O . GLY A 1 100 ? -21.380 18.112 1.625 1.00 42.56 100 GLY A O 1
ATOM 768 N N . THR A 1 101 ? -20.394 16.902 3.214 1.00 40.16 101 THR A N 1
ATOM 769 C CA . THR A 1 101 ? -20.864 15.552 2.815 1.00 40.16 101 THR A CA 1
ATOM 770 C C . THR A 1 101 ? -20.602 15.013 1.405 1.00 40.16 101 THR A C 1
ATOM 772 O O . THR A 1 101 ? -20.981 13.875 1.137 1.00 40.16 101 THR A O 1
ATOM 775 N N . THR A 1 102 ? -19.889 15.701 0.517 1.00 39.84 102 THR A N 1
ATOM 776 C CA . THR A 1 102 ? -19.414 15.050 -0.718 1.00 39.84 102 THR A CA 1
ATOM 777 C C . THR A 1 102 ? -18.050 14.410 -0.494 1.00 39.84 102 THR A C 1
ATOM 779 O O . THR A 1 102 ? -17.068 15.117 -0.272 1.00 39.84 102 THR A O 1
ATOM 782 N N . ALA A 1 103 ? -17.978 13.075 -0.562 1.00 44.59 103 ALA A N 1
ATOM 783 C CA . ALA A 1 103 ? -16.715 12.346 -0.645 1.00 44.59 103 ALA A CA 1
ATOM 784 C C . ALA A 1 103 ? -15.862 12.969 -1.759 1.00 44.59 103 ALA A C 1
ATOM 786 O O . ALA A 1 103 ? -16.229 12.939 -2.934 1.00 44.59 103 ALA A O 1
ATOM 787 N N . LEU A 1 104 ? -14.764 13.616 -1.375 1.00 44.91 104 LEU A N 1
ATOM 788 C CA . LEU A 1 104 ? -13.934 14.356 -2.314 1.00 44.91 104 LEU A CA 1
ATOM 789 C C . LEU A 1 104 ? -13.297 13.367 -3.298 1.00 44.91 104 LEU A C 1
ATOM 791 O O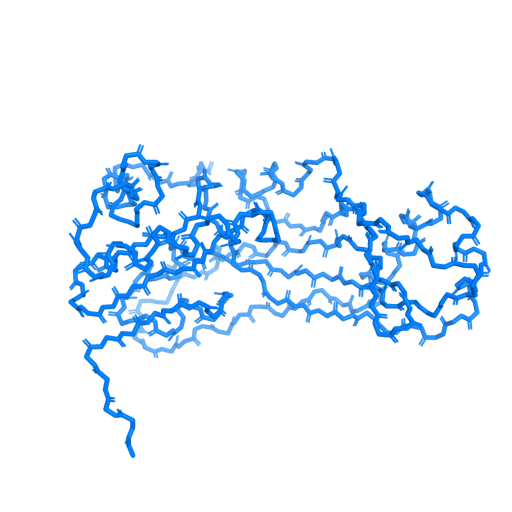 . LEU A 1 104 ? -12.772 12.341 -2.854 1.00 44.91 104 LEU A O 1
ATOM 795 N N . PRO A 1 105 ? -13.337 13.637 -4.616 1.00 49.69 105 PRO A N 1
ATOM 796 C CA . PRO A 1 105 ? -12.752 12.740 -5.596 1.00 49.69 105 PRO A CA 1
ATOM 797 C C . PRO A 1 105 ? -11.262 12.593 -5.294 1.00 49.69 105 PRO A C 1
ATOM 799 O O . PRO A 1 105 ? -10.515 13.574 -5.292 1.00 49.69 105 PRO A O 1
ATOM 802 N N . LEU A 1 106 ? -10.844 11.357 -5.008 1.00 53.81 106 LEU A N 1
ATOM 803 C CA . LEU A 1 106 ? -9.434 11.009 -4.894 1.00 53.81 106 LEU A CA 1
ATOM 804 C C . LEU A 1 106 ? -8.781 11.420 -6.217 1.00 53.81 106 LEU A C 1
ATOM 806 O O . LEU A 1 106 ? -9.247 10.982 -7.277 1.00 53.81 106 LEU A O 1
ATOM 810 N N . PRO A 1 107 ? -7.763 12.290 -6.205 1.00 63.72 107 PRO A N 1
ATOM 811 C CA . PRO A 1 107 ? -7.147 12.693 -7.448 1.00 63.72 107 PRO A CA 1
ATOM 812 C C . PRO A 1 107 ? -6.491 11.448 -8.063 1.00 63.72 107 PRO A C 1
ATOM 814 O O . PRO A 1 107 ? -5.890 10.633 -7.360 1.00 63.72 107 PRO A O 1
ATOM 817 N N . GLY A 1 108 ? -6.727 11.238 -9.359 1.00 69.75 108 GLY A N 1
ATOM 818 C CA . GLY A 1 108 ? -6.359 10.000 -10.043 1.00 69.75 108 GLY A CA 1
ATOM 819 C C . GLY A 1 108 ? -4.844 9.756 -10.082 1.00 69.75 108 GLY A C 1
ATOM 820 O O . GLY A 1 108 ? -4.049 10.659 -9.792 1.00 69.75 108 GLY A O 1
ATOM 821 N N . PRO A 1 109 ? -4.417 8.542 -10.469 1.00 80.81 109 PRO A N 1
ATOM 822 C CA . PRO A 1 109 ? -3.004 8.250 -10.657 1.00 80.81 109 PRO A CA 1
ATOM 823 C C . PRO A 1 109 ? -2.393 9.165 -11.729 1.00 80.81 109 PRO A C 1
ATOM 825 O O . PRO A 1 109 ? -3.089 9.806 -12.519 1.00 80.81 109 PRO A O 1
ATOM 828 N N . TRP A 1 110 ? -1.061 9.216 -11.777 1.00 78.38 110 TRP A N 1
ATOM 829 C CA . TRP A 1 110 ? -0.361 9.861 -12.891 1.00 78.38 110 TRP A CA 1
ATOM 830 C C . TRP A 1 110 ? -0.706 9.191 -14.222 1.00 78.38 110 TRP A C 1
ATOM 832 O O . TRP A 1 110 ? -1.153 8.047 -14.256 1.00 78.38 110 TRP A O 1
ATOM 842 N N . GLN A 1 111 ? -0.440 9.897 -15.325 1.00 87.50 111 GLN A N 1
ATOM 843 C CA . GLN A 1 111 ? -0.609 9.333 -16.661 1.00 87.50 111 GLN A CA 1
ATOM 844 C C . GLN A 1 111 ? 0.139 7.989 -16.771 1.00 87.50 111 GLN A C 1
ATOM 846 O O . GLN A 1 111 ? 1.343 7.953 -16.478 1.00 87.50 111 GLN A O 1
ATOM 851 N N . PRO A 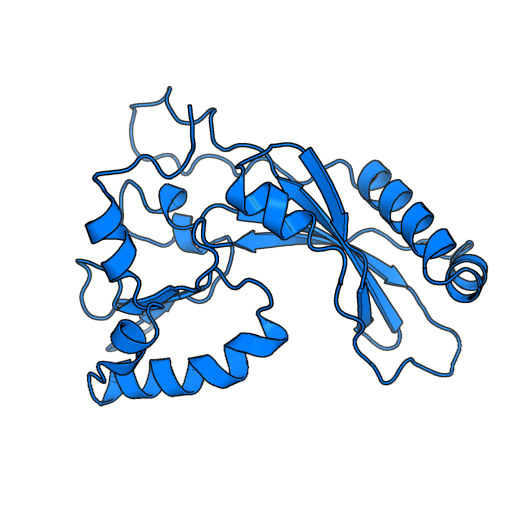1 112 ? -0.526 6.907 -17.224 1.00 90.06 112 PRO A N 1
ATOM 852 C CA . PRO A 1 112 ? 0.085 5.581 -17.305 1.00 90.06 112 PRO A CA 1
ATOM 853 C C . PRO A 1 112 ? 1.395 5.563 -18.098 1.00 90.06 112 PRO A C 1
ATOM 855 O O . PRO A 1 112 ? 2.343 4.892 -17.702 1.00 90.06 112 PRO A O 1
ATOM 858 N N . SER A 1 113 ? 1.494 6.363 -19.164 1.00 90.44 113 SER A N 1
ATOM 859 C CA . SER A 1 113 ? 2.704 6.501 -19.986 1.00 90.44 113 SER A CA 1
ATOM 860 C C . SER A 1 113 ? 3.905 7.052 -19.209 1.00 90.44 113 SER A C 1
ATOM 862 O O . SER A 1 113 ? 5.025 6.571 -19.382 1.00 90.44 113 SER A O 1
ATOM 864 N N . VAL A 1 114 ? 3.690 8.021 -18.313 1.00 90.56 114 VAL A N 1
ATOM 865 C CA . VAL A 1 114 ? 4.754 8.597 -17.478 1.00 90.56 114 VAL A CA 1
ATOM 866 C C . VAL A 1 114 ? 5.229 7.577 -16.447 1.00 90.56 114 VAL A C 1
ATOM 868 O O . VAL A 1 114 ? 6.435 7.387 -16.282 1.00 90.56 114 VAL A O 1
ATOM 871 N N . ALA A 1 115 ? 4.296 6.890 -15.782 1.00 91.19 115 ALA A N 1
ATOM 872 C CA . ALA A 1 115 ? 4.631 5.819 -14.847 1.00 91.19 115 ALA A CA 1
ATOM 873 C C . ALA A 1 115 ? 5.378 4.675 -15.556 1.00 91.19 115 ALA A C 1
ATOM 875 O O . ALA A 1 115 ? 6.404 4.218 -15.056 1.00 91.19 115 ALA A O 1
ATOM 876 N N . ALA A 1 116 ? 4.930 4.282 -16.753 1.00 92.62 116 ALA A N 1
ATOM 877 C CA . ALA A 1 116 ? 5.556 3.241 -17.565 1.00 92.62 116 ALA A CA 1
ATOM 878 C C . ALA A 1 116 ? 6.990 3.611 -17.947 1.00 92.62 116 ALA A C 1
ATOM 880 O O . ALA A 1 116 ? 7.898 2.809 -17.749 1.00 92.62 116 ALA A O 1
ATOM 881 N N . ALA A 1 117 ? 7.214 4.831 -18.443 1.00 92.44 117 ALA A N 1
ATOM 882 C CA . ALA A 1 117 ? 8.544 5.300 -18.822 1.00 92.44 117 ALA A CA 1
ATOM 883 C C . ALA A 1 117 ? 9.511 5.298 -17.627 1.00 92.44 117 ALA A C 1
ATOM 885 O O . ALA A 1 117 ? 10.648 4.844 -17.740 1.00 92.44 117 ALA A O 1
ATOM 886 N N . ARG A 1 118 ? 9.043 5.751 -16.458 1.00 93.00 118 ARG A N 1
ATOM 887 C CA . ARG A 1 118 ? 9.830 5.773 -15.217 1.00 93.00 118 ARG A CA 1
ATOM 888 C C . ARG A 1 118 ? 10.158 4.369 -14.710 1.00 93.00 118 ARG A C 1
ATOM 890 O O . ARG A 1 118 ? 11.298 4.121 -14.326 1.00 93.00 118 ARG A O 1
ATOM 897 N N . LEU A 1 119 ? 9.188 3.456 -14.750 1.00 93.62 119 LEU A N 1
ATOM 898 C CA . LEU A 1 119 ? 9.387 2.054 -14.384 1.00 93.62 119 LEU A CA 1
ATOM 899 C C . LEU A 1 119 ? 10.336 1.351 -15.360 1.00 93.62 119 LEU A C 1
ATOM 901 O O . LEU A 1 119 ? 11.265 0.690 -14.919 1.00 93.62 119 LEU A O 1
ATOM 905 N N . ARG A 1 120 ? 10.180 1.538 -16.675 1.00 94.19 120 ARG A N 1
ATOM 906 C CA . ARG A 1 120 ? 11.080 0.945 -17.680 1.00 94.19 120 ARG A CA 1
ATOM 907 C C . ARG A 1 120 ? 12.509 1.474 -17.566 1.00 94.19 120 ARG A C 1
ATOM 909 O O . ARG A 1 120 ? 13.449 0.700 -17.712 1.00 94.19 120 ARG A O 1
ATOM 916 N N . HIS A 1 121 ? 12.679 2.759 -17.256 1.00 93.88 121 HIS A N 1
ATOM 917 C CA . HIS A 1 121 ? 13.998 3.326 -16.979 1.00 93.88 121 HIS A CA 1
ATOM 918 C C . HIS A 1 121 ? 14.644 2.679 -15.745 1.00 93.88 121 HIS A C 1
ATOM 920 O O . HIS A 1 121 ? 15.757 2.174 -15.841 1.00 93.88 121 HIS A O 1
ATOM 926 N N . ALA A 1 122 ? 13.919 2.596 -14.625 1.00 92.56 122 ALA A N 1
ATOM 927 C CA . ALA A 1 122 ? 14.419 1.938 -13.418 1.00 92.56 122 ALA A CA 1
ATOM 928 C C . ALA A 1 122 ? 14.677 0.432 -13.620 1.00 92.56 122 ALA A C 1
ATOM 930 O O . ALA A 1 122 ? 15.603 -0.122 -13.034 1.00 92.56 122 ALA A O 1
ATOM 931 N N . LEU A 1 123 ? 13.885 -0.238 -14.462 1.00 91.75 123 LEU 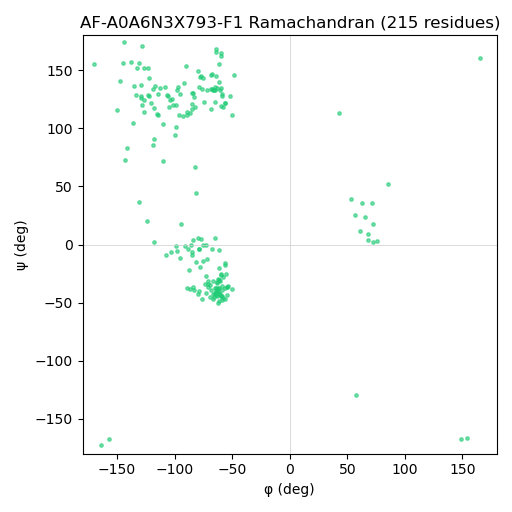A N 1
ATOM 932 C CA . LEU A 1 123 ? 14.091 -1.639 -14.827 1.00 91.75 123 LEU A CA 1
ATOM 933 C C . LEU A 1 123 ? 15.403 -1.824 -15.596 1.00 91.75 123 LEU A C 1
ATOM 935 O O . LEU A 1 123 ? 16.136 -2.769 -15.319 1.00 91.75 123 LEU A O 1
ATOM 939 N N . ALA A 1 124 ? 15.713 -0.918 -16.528 1.00 92.62 124 ALA A N 1
ATOM 940 C CA . ALA A 1 124 ? 16.969 -0.939 -17.271 1.00 92.62 124 ALA A CA 1
ATOM 941 C C . ALA A 1 124 ? 18.193 -0.734 -16.365 1.00 92.62 124 ALA A C 1
ATOM 943 O O . ALA A 1 124 ? 19.238 -1.315 -16.641 1.00 92.62 124 ALA A O 1
ATOM 944 N N . GLU A 1 125 ? 18.062 0.039 -15.283 1.00 90.50 125 GLU A N 1
ATOM 945 C CA . GLU A 1 125 ? 19.125 0.223 -14.287 1.00 90.50 125 GLU A CA 1
ATOM 946 C C . GLU A 1 125 ? 19.270 -0.987 -13.351 1.00 90.50 125 GLU A C 1
ATOM 948 O O . GLU A 1 125 ? 20.383 -1.459 -13.122 1.00 90.50 125 GLU A O 1
ATOM 953 N N . LEU A 1 126 ? 18.158 -1.503 -12.813 1.00 87.00 126 LEU A N 1
ATOM 954 C CA . LEU A 1 126 ? 18.176 -2.563 -11.798 1.00 87.00 126 LEU A CA 1
ATOM 955 C C . LEU A 1 126 ? 18.419 -3.956 -12.396 1.00 87.00 126 LEU A C 1
ATOM 957 O O . LEU A 1 126 ? 19.110 -4.778 -11.798 1.00 87.00 126 LEU A O 1
ATOM 961 N N . ALA A 1 127 ? 17.820 -4.238 -13.553 1.00 87.44 127 ALA A N 1
ATOM 962 C CA . ALA A 1 127 ? 17.839 -5.552 -14.186 1.00 87.44 127 ALA A CA 1
ATOM 963 C C . ALA A 1 127 ? 17.924 -5.434 -15.724 1.00 87.44 127 ALA A C 1
ATOM 965 O O . ALA A 1 127 ? 16.954 -5.751 -16.421 1.00 87.44 127 ALA A O 1
ATOM 966 N N . PRO A 1 128 ? 19.089 -5.043 -16.287 1.00 89.00 128 PRO A N 1
ATOM 967 C CA . PRO A 1 128 ? 19.257 -4.827 -17.728 1.00 89.00 128 PRO A CA 1
ATOM 968 C C . PRO A 1 128 ? 18.847 -6.027 -18.596 1.00 89.00 128 PRO A C 1
ATOM 970 O O . PRO A 1 128 ? 18.267 -5.853 -19.666 1.00 89.00 128 PRO A O 1
ATOM 973 N N . GLY A 1 129 ? 19.107 -7.256 -18.130 1.00 87.69 129 GLY A N 1
ATOM 974 C CA . GLY A 1 129 ? 18.706 -8.477 -18.837 1.00 87.69 129 GLY A CA 1
ATOM 975 C C . GLY A 1 129 ? 17.186 -8.636 -18.932 1.00 87.69 129 GLY A C 1
ATOM 976 O O . GLY A 1 129 ? 16.660 -8.937 -20.003 1.00 87.69 129 GLY A O 1
ATOM 977 N N . LEU A 1 130 ? 16.471 -8.354 -17.838 1.00 87.25 130 LEU A N 1
ATOM 978 C CA . LEU A 1 130 ? 15.008 -8.359 -17.824 1.00 87.25 130 LEU A CA 1
ATOM 979 C C . LEU A 1 130 ? 14.449 -7.211 -18.673 1.00 87.25 130 LEU A C 1
ATOM 981 O O . LEU A 1 130 ? 13.497 -7.416 -19.417 1.00 87.25 130 LEU A O 1
ATOM 985 N N . ALA A 1 131 ? 15.073 -6.031 -18.629 1.00 90.88 131 ALA A N 1
ATOM 986 C CA . ALA A 1 131 ? 14.705 -4.903 -19.482 1.00 90.88 131 ALA A CA 1
ATOM 987 C C . ALA A 1 131 ? 14.822 -5.247 -20.976 1.00 90.88 131 ALA A C 1
ATOM 989 O O . ALA A 1 131 ? 13.910 -4.957 -21.748 1.00 90.88 131 ALA A O 1
ATOM 990 N N . GLY A 1 132 ? 15.910 -5.916 -21.373 1.00 90.31 132 GLY A N 1
ATOM 991 C CA . GLY A 1 132 ? 16.115 -6.388 -22.743 1.00 90.31 132 GLY A CA 1
ATOM 992 C C . GLY A 1 132 ? 15.070 -7.417 -23.184 1.00 90.31 132 GLY A C 1
ATOM 993 O O . GLY A 1 132 ? 14.579 -7.343 -24.310 1.00 90.31 132 GLY A O 1
ATOM 994 N N . ALA A 1 133 ? 14.674 -8.335 -22.298 1.00 87.62 133 ALA A N 1
ATOM 995 C CA . ALA A 1 133 ? 13.596 -9.290 -22.572 1.00 87.62 133 ALA A CA 1
ATOM 996 C C . ALA A 1 133 ? 12.210 -8.615 -22.653 1.00 87.62 133 ALA A C 1
ATOM 998 O O . ALA A 1 133 ? 11.371 -9.001 -23.465 1.00 87.62 133 ALA A O 1
ATOM 999 N N . ALA A 1 134 ? 11.984 -7.578 -21.844 1.00 88.94 134 ALA A N 1
ATOM 1000 C CA . ALA A 1 134 ? 10.722 -6.847 -21.743 1.00 88.94 134 ALA A CA 1
ATOM 1001 C C . ALA A 1 134 ? 10.542 -5.729 -22.788 1.00 88.94 134 ALA A C 1
ATOM 1003 O O . ALA A 1 134 ? 9.474 -5.111 -22.854 1.00 88.94 134 ALA A O 1
ATOM 1004 N N . GLN A 1 135 ? 11.565 -5.423 -23.593 1.00 88.81 135 GLN A N 1
ATOM 1005 C CA . GLN A 1 135 ? 11.554 -4.263 -24.495 1.00 88.81 135 GLN A CA 1
ATOM 1006 C C . GLN A 1 135 ? 10.437 -4.324 -25.553 1.00 88.81 135 GLN A C 1
ATOM 1008 O O . GLN A 1 135 ? 9.907 -3.287 -25.939 1.00 88.81 135 GLN A O 1
ATOM 1013 N N . TRP A 1 136 ? 10.057 -5.534 -25.976 1.00 87.31 136 TRP A N 1
ATOM 1014 C CA . TRP A 1 136 ? 9.026 -5.783 -26.992 1.00 87.31 136 TRP A CA 1
ATOM 1015 C C . TRP A 1 136 ? 7.664 -6.149 -26.398 1.00 87.31 136 TRP A C 1
ATOM 1017 O O . TRP A 1 136 ? 6.717 -6.386 -27.141 1.00 87.31 136 TRP A O 1
ATOM 1027 N N . GLN A 1 137 ? 7.562 -6.224 -25.069 1.00 89.25 137 GLN A N 1
ATOM 1028 C CA . GLN A 1 137 ? 6.311 -6.559 -24.400 1.00 89.25 137 GLN A CA 1
ATOM 1029 C C . GLN A 1 137 ? 5.436 -5.317 -24.261 1.00 89.25 137 GLN A C 1
ATOM 1031 O O . GLN A 1 137 ? 5.861 -4.306 -23.681 1.00 89.25 137 GLN A O 1
ATOM 1036 N N . ASP A 1 138 ? 4.193 -5.424 -24.729 1.00 86.12 138 ASP A N 1
ATOM 1037 C CA . ASP A 1 138 ? 3.159 -4.405 -24.548 1.00 86.12 138 ASP A CA 1
ATOM 1038 C C . ASP A 1 138 ? 2.492 -4.542 -23.170 1.00 86.12 138 ASP A C 1
ATOM 1040 O O . ASP A 1 138 ? 1.342 -4.946 -23.013 1.00 86.12 138 ASP A O 1
ATOM 1044 N N . ALA A 1 139 ? 3.285 -4.275 -22.135 1.00 88.12 139 ALA A N 1
ATOM 1045 C CA . ALA A 1 139 ? 2.852 -4.313 -20.748 1.00 88.12 139 ALA A CA 1
ATOM 1046 C C . ALA A 1 139 ? 2.205 -2.984 -20.327 1.00 88.12 139 ALA A C 1
ATOM 1048 O O . ALA A 1 139 ? 2.877 -1.946 -20.259 1.00 88.12 139 ALA A O 1
ATOM 1049 N N . ALA A 1 140 ? 0.918 -3.032 -19.980 1.00 91.31 140 ALA A N 1
ATOM 1050 C CA . ALA A 1 140 ? 0.194 -1.902 -19.410 1.00 91.31 140 ALA A CA 1
ATOM 1051 C C . ALA A 1 140 ? 0.509 -1.734 -17.916 1.00 91.31 140 ALA A C 1
ATOM 1053 O O . ALA A 1 140 ? 0.491 -2.694 -17.149 1.00 91.31 140 ALA A O 1
ATOM 1054 N N . VAL A 1 141 ? 0.753 -0.495 -17.484 1.00 93.44 141 VAL A N 1
ATOM 1055 C CA . VAL A 1 141 ? 0.946 -0.185 -16.061 1.00 93.44 141 VAL A CA 1
ATOM 1056 C C . VAL A 1 141 ? -0.355 -0.389 -15.297 1.00 93.44 141 VAL A C 1
ATOM 1058 O O . VAL A 1 141 ? -1.408 0.111 -15.693 1.00 93.44 141 VAL A O 1
ATOM 1061 N N . CYS A 1 142 ? -0.264 -1.063 -14.154 1.00 93.38 142 CYS A N 1
ATOM 1062 C CA . CYS A 1 142 ? -1.363 -1.169 -13.206 1.00 93.38 142 CYS A CA 1
ATOM 1063 C C . CYS A 1 142 ? -1.188 -0.135 -12.095 1.00 93.38 142 CYS A C 1
ATOM 1065 O O . CYS A 1 142 ? -0.110 -0.017 -11.510 1.00 93.38 142 CYS A O 1
ATOM 1067 N N . HIS A 1 143 ? -2.263 0.586 -11.781 1.00 92.56 143 HIS A N 1
ATOM 1068 C CA . HIS A 1 143 ? -2.311 1.540 -10.680 1.00 92.56 143 HIS A CA 1
ATOM 1069 C C . HIS A 1 143 ? -3.176 0.994 -9.546 1.00 92.56 143 HIS A C 1
ATOM 1071 O O . HIS A 1 143 ? -4.278 0.505 -9.783 1.00 92.56 143 HIS A O 1
ATOM 1077 N N . CYS A 1 144 ? -2.697 1.118 -8.314 1.00 89.56 144 CYS A N 1
ATOM 1078 C CA . CYS A 1 144 ? -3.419 0.728 -7.113 1.00 89.56 144 CYS A CA 1
ATOM 1079 C C . CYS A 1 144 ? -3.311 1.848 -6.069 1.00 89.56 144 CYS A C 1
ATOM 1081 O O . CYS A 1 144 ? -2.198 2.314 -5.800 1.00 89.56 144 CYS A O 1
ATOM 1083 N N . PRO A 1 145 ? -4.424 2.315 -5.483 1.00 88.56 145 PRO A N 1
ATOM 1084 C CA . PRO A 1 145 ? -4.362 3.288 -4.408 1.00 88.56 145 PRO A CA 1
ATOM 1085 C C . PRO A 1 145 ? -3.931 2.591 -3.108 1.00 88.56 145 PRO A C 1
ATOM 1087 O O . PRO A 1 145 ? -4.442 1.531 -2.744 1.00 88.56 145 PRO A O 1
ATOM 1090 N N . VAL A 1 146 ? -2.992 3.192 -2.382 1.00 88.00 146 VAL A N 1
ATOM 1091 C CA . VAL A 1 146 ? -2.399 2.620 -1.166 1.00 88.00 146 VAL A CA 1
ATOM 1092 C C . VAL A 1 146 ? -2.514 3.621 -0.026 1.00 88.00 146 VAL A C 1
ATOM 1094 O O . VAL A 1 146 ? -2.036 4.747 -0.135 1.00 88.00 146 VAL A O 1
ATOM 1097 N N . SER A 1 147 ? -3.128 3.208 1.082 1.00 88.12 147 SER A N 1
ATOM 1098 C CA . SER A 1 147 ? -3.108 3.973 2.333 1.00 88.12 147 SER A CA 1
ATOM 1099 C C . SER A 1 147 ? -1.752 3.841 3.019 1.00 88.12 147 SER A C 1
ATOM 1101 O O . SER A 1 147 ? -1.199 2.739 3.062 1.00 88.12 147 SER A O 1
ATOM 1103 N N . PHE A 1 148 ? -1.276 4.903 3.653 1.00 87.44 148 PHE A N 1
ATOM 1104 C CA . PHE A 1 148 ? -0.102 4.873 4.529 1.00 87.44 148 PHE A CA 1
ATOM 1105 C C . PHE A 1 148 ? -0.382 5.705 5.773 1.00 87.44 148 PHE A C 1
ATOM 1107 O O . PHE A 1 148 ? -1.230 6.587 5.722 1.00 87.44 148 PHE A O 1
ATOM 1114 N N . SER A 1 149 ? 0.320 5.453 6.873 1.00 86.62 149 SER A N 1
ATOM 1115 C CA . SER A 1 149 ? 0.243 6.305 8.058 1.00 86.62 149 SER A CA 1
ATOM 1116 C C . SER A 1 149 ? 1.304 7.409 8.054 1.00 86.62 149 SER A C 1
ATOM 1118 O O . SER A 1 149 ? 2.458 7.137 7.713 1.00 86.62 149 SER A O 1
ATOM 1120 N N . PRO A 1 150 ? 0.961 8.650 8.461 1.00 78.75 150 PRO A N 1
ATOM 1121 C CA . PRO A 1 150 ? 1.934 9.745 8.534 1.00 78.75 150 PRO A CA 1
ATOM 1122 C C . PRO A 1 150 ? 3.116 9.459 9.471 1.00 78.75 150 PRO A C 1
ATOM 1124 O O . PRO A 1 150 ? 4.247 9.841 9.184 1.00 78.75 150 PRO A O 1
ATOM 1127 N N . ASP A 1 151 ? 2.870 8.752 10.579 1.00 83.12 151 ASP A N 1
ATOM 1128 C CA . ASP A 1 151 ? 3.899 8.379 11.560 1.00 83.12 151 ASP A CA 1
ATOM 1129 C C . ASP A 1 151 ? 4.640 7.079 11.206 1.00 83.12 151 ASP A C 1
ATOM 1131 O O . ASP A 1 151 ? 5.525 6.634 11.936 1.00 83.12 151 ASP A O 1
ATOM 1135 N N . GLY A 1 152 ? 4.272 6.454 10.087 1.00 85.56 152 GLY A N 1
ATOM 1136 C CA . GLY A 1 152 ? 4.853 5.224 9.577 1.00 85.56 152 GLY A CA 1
ATOM 1137 C C . GLY A 1 152 ? 4.508 3.948 10.344 1.00 85.56 152 GLY A C 1
ATOM 1138 O O . GLY A 1 152 ? 4.989 2.882 9.960 1.00 85.56 152 GLY A O 1
ATOM 1139 N N . ARG A 1 153 ? 3.670 4.022 11.384 1.00 90.44 153 ARG A N 1
ATOM 1140 C CA . ARG A 1 153 ? 3.174 2.854 12.128 1.00 90.44 153 ARG A CA 1
ATOM 1141 C C . ARG A 1 153 ? 1.788 2.463 11.607 1.00 90.44 153 ARG A C 1
ATOM 1143 O O . ARG A 1 153 ? 0.968 3.354 11.399 1.00 90.44 153 ARG A O 1
ATOM 1150 N N . PRO A 1 154 ? 1.473 1.185 11.364 1.00 92.88 154 PRO A N 1
ATOM 1151 C CA . PRO A 1 154 ? 0.141 0.815 10.889 1.00 92.88 154 PRO A CA 1
ATOM 1152 C C . PRO A 1 154 ? -0.946 1.140 11.929 1.00 92.88 154 PRO A C 1
ATOM 1154 O O . PRO A 1 154 ? -0.662 1.415 13.098 1.00 92.88 154 PRO A O 1
ATOM 1157 N N . TRP A 1 155 ? -2.201 1.125 11.496 1.00 92.81 155 TRP A N 1
ATOM 1158 C CA . TRP A 1 155 ? -3.371 1.151 12.372 1.00 92.81 155 TRP A CA 1
ATOM 1159 C C . TRP A 1 155 ? -3.843 -0.272 12.575 1.00 92.81 155 TRP A C 1
ATOM 1161 O O . TRP A 1 155 ? -4.316 -0.893 11.624 1.00 92.81 155 TRP A O 1
ATOM 1171 N N . VAL A 1 156 ? -3.681 -0.771 13.795 1.00 95.12 156 VAL A N 1
ATOM 1172 C CA . VAL A 1 156 ? -4.088 -2.115 14.201 1.00 95.12 156 VAL A CA 1
ATOM 1173 C C . VAL A 1 156 ? -4.756 -1.987 15.559 1.00 95.12 156 VAL A C 1
ATOM 1175 O O . VAL A 1 156 ? -4.076 -1.747 16.549 1.00 95.12 156 VAL A O 1
ATOM 1178 N N . GLY A 1 157 ? -6.083 -2.079 15.607 1.00 94.81 157 GLY A N 1
ATOM 1179 C CA . GLY A 1 157 ? -6.831 -1.966 16.862 1.00 94.81 157 GLY A CA 1
ATOM 1180 C C . GLY A 1 157 ? -8.219 -1.364 16.689 1.00 94.81 157 GLY A C 1
ATOM 1181 O O . GLY A 1 157 ? -8.723 -1.250 15.571 1.00 94.81 157 GLY A O 1
ATOM 1182 N N . GLY A 1 158 ? -8.848 -0.996 17.805 1.00 93.06 158 GLY A N 1
ATOM 1183 C CA . GLY A 1 158 ? -10.178 -0.387 17.809 1.00 93.06 158 GLY A CA 1
ATOM 1184 C C . GLY A 1 158 ? -10.198 0.976 17.115 1.00 93.06 158 GLY A C 1
ATOM 1185 O O . GLY A 1 158 ? -9.243 1.750 17.182 1.00 93.06 158 GLY A O 1
ATOM 1186 N N . CYS A 1 159 ? -11.301 1.289 16.441 1.00 91.19 159 CYS A N 1
ATOM 1187 C CA . CYS A 1 159 ? -11.528 2.612 15.888 1.00 91.19 159 CYS A CA 1
ATOM 1188 C C . CYS A 1 159 ? -11.891 3.585 17.025 1.00 91.19 159 CYS A C 1
ATOM 1190 O O . CYS A 1 159 ? -12.881 3.367 17.727 1.00 91.19 159 CYS A O 1
ATOM 1192 N N . PRO A 1 160 ? -11.148 4.687 17.210 1.00 87.12 160 PRO A N 1
ATOM 1193 C CA . PRO A 1 160 ? -11.404 5.618 18.297 1.00 87.12 160 PRO A CA 1
ATOM 1194 C C . PRO A 1 160 ? -12.819 6.198 18.226 1.00 87.12 160 PRO A C 1
ATOM 1196 O O . PRO A 1 160 ? -13.238 6.727 17.196 1.00 87.12 160 PRO A O 1
ATOM 1199 N N . GLY A 1 161 ? -13.548 6.103 19.339 1.00 86.56 161 GLY A N 1
ATOM 1200 C CA . GLY A 1 161 ? -14.905 6.635 19.471 1.00 86.56 161 GLY A CA 1
ATOM 1201 C C . GLY A 1 161 ? -16.006 5.821 18.782 1.00 86.56 161 GLY A C 1
ATOM 1202 O O . GLY A 1 161 ? -17.157 6.247 18.825 1.00 86.56 161 GLY A O 1
ATOM 1203 N N . ILE A 1 162 ? -15.695 4.669 18.172 1.00 90.44 162 ILE A N 1
ATOM 1204 C CA . ILE A 1 162 ? -16.688 3.815 17.504 1.00 90.44 162 ILE A CA 1
ATOM 1205 C C . ILE A 1 162 ? -16.584 2.395 18.057 1.00 90.44 162 ILE A C 1
ATOM 1207 O O . ILE A 1 162 ? -15.583 1.709 17.868 1.00 90.44 162 ILE A O 1
ATOM 1211 N N . GLN A 1 163 ? -17.640 1.951 18.739 1.00 90.56 163 GLN A N 1
ATOM 1212 C CA . GLN A 1 163 ? -17.723 0.590 19.262 1.00 90.56 163 GLN A CA 1
ATOM 1213 C C . GLN A 1 163 ? -17.825 -0.429 18.123 1.00 90.56 163 GLN A C 1
ATOM 1215 O O . GLN A 1 163 ? -18.438 -0.158 17.092 1.00 90.56 163 GLN A O 1
ATOM 1220 N N . ASN A 1 164 ? -17.245 -1.611 18.337 1.00 92.25 164 ASN A N 1
ATOM 1221 C CA . ASN A 1 164 ? -17.311 -2.754 17.423 1.00 92.25 164 ASN A CA 1
ATOM 1222 C C . ASN A 1 164 ? -16.799 -2.477 15.995 1.00 92.25 164 ASN A C 1
ATOM 1224 O O . ASN A 1 164 ? -17.183 -3.150 15.034 1.00 92.25 164 ASN A O 1
ATOM 1228 N N . LEU A 1 165 ? -15.909 -1.494 15.855 1.00 93.12 165 LEU A N 1
ATOM 1229 C CA . LEU A 1 165 ? -15.207 -1.187 14.620 1.00 93.12 165 LEU A CA 1
ATOM 1230 C C . LEU A 1 165 ? -13.705 -1.254 14.873 1.00 93.12 165 LEU A C 1
ATOM 1232 O O . LEU A 1 165 ? -13.202 -0.600 15.783 1.00 93.12 165 LEU A O 1
ATOM 1236 N N . TRP A 1 166 ? -12.983 -1.996 14.040 1.00 95.06 166 TRP A N 1
ATOM 1237 C CA . TRP A 1 166 ? -11.531 -2.136 14.120 1.00 95.06 166 TRP A CA 1
ATOM 1238 C C . TRP A 1 166 ? -10.864 -1.726 12.814 1.00 95.06 166 TRP A C 1
ATOM 1240 O O . TRP A 1 166 ? -11.441 -1.827 11.731 1.00 95.06 166 TRP A O 1
ATOM 1250 N N . LEU A 1 167 ? -9.624 -1.264 12.923 1.00 94.38 167 LEU A N 1
ATOM 1251 C CA . LEU A 1 167 ? -8.803 -0.777 11.826 1.00 94.38 167 LEU A CA 1
ATOM 1252 C C . LEU A 1 167 ? -7.627 -1.727 11.613 1.00 94.38 167 LEU A C 1
ATOM 1254 O O . LEU A 1 16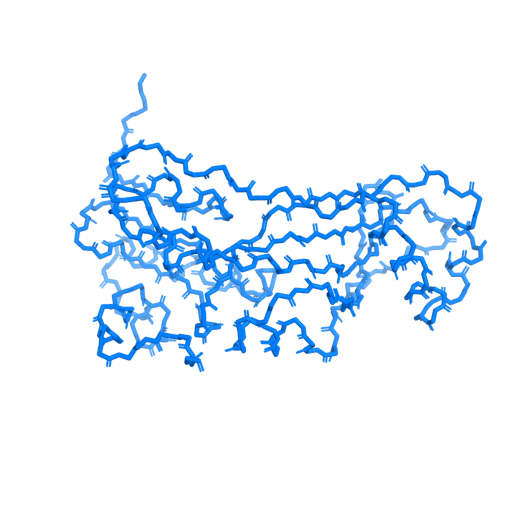7 ? -6.971 -2.132 12.573 1.00 94.38 167 LEU A O 1
ATOM 1258 N N . PHE A 1 168 ? -7.362 -2.054 10.350 1.00 95.31 168 PHE A N 1
ATOM 1259 C CA . PHE A 1 168 ? -6.208 -2.840 9.928 1.00 95.31 168 PHE A CA 1
ATOM 1260 C C . PHE A 1 168 ? -5.655 -2.283 8.612 1.00 95.31 168 PHE A C 1
ATOM 1262 O O . PHE A 1 168 ? -5.995 -2.739 7.519 1.00 95.31 168 PHE A O 1
ATOM 1269 N N . GLY A 1 169 ? -4.831 -1.239 8.695 1.00 93.31 169 GLY A N 1
ATOM 1270 C CA . GLY A 1 169 ? -4.399 -0.496 7.509 1.00 93.31 169 GLY A CA 1
ATOM 1271 C C . GLY A 1 169 ? -3.191 0.404 7.727 1.00 93.31 169 GLY A C 1
ATOM 1272 O O . GLY A 1 169 ? -2.561 0.389 8.780 1.00 93.31 169 GLY A O 1
ATOM 1273 N N . GLY A 1 170 ? -2.856 1.209 6.714 1.00 90.38 170 GLY A N 1
ATOM 1274 C CA . GLY A 1 170 ? -1.747 2.173 6.802 1.00 90.38 170 GLY A CA 1
ATOM 1275 C C . GLY A 1 170 ? -0.352 1.569 6.776 1.00 90.38 170 GLY A C 1
ATOM 1276 O O . GLY A 1 170 ? 0.606 2.215 7.187 1.00 90.38 170 GLY A O 1
ATOM 1277 N N . PHE A 1 171 ? -0.228 0.324 6.327 1.00 89.12 171 PHE A N 1
ATOM 1278 C CA . PHE A 1 171 ? 1.035 -0.392 6.350 1.00 89.12 171 PHE A CA 1
ATOM 1279 C C . PHE A 1 171 ? 2.087 0.235 5.437 1.00 89.12 171 PHE A C 1
ATOM 1281 O O . PHE A 1 171 ? 1.865 0.470 4.246 1.00 89.12 171 PHE A O 1
ATOM 1288 N N . ARG A 1 172 ? 3.300 0.344 5.975 1.00 82.81 172 ARG A N 1
ATOM 1289 C CA . ARG A 1 172 ? 4.532 0.481 5.202 1.00 82.81 172 ARG A CA 1
ATOM 1290 C C . ARG A 1 172 ? 5.167 -0.907 5.129 1.00 82.81 172 ARG A C 1
ATOM 1292 O O . ARG A 1 172 ? 5.703 -1.393 6.113 1.00 82.81 172 ARG A O 1
ATOM 1299 N N . GLY A 1 173 ? 5.003 -1.592 3.995 1.00 80.50 173 GLY A N 1
ATOM 1300 C CA . GLY A 1 173 ? 5.441 -2.989 3.842 1.00 80.50 173 GLY A CA 1
ATOM 1301 C C . GLY A 1 173 ? 4.420 -4.021 4.337 1.00 80.50 173 GLY A C 1
ATOM 1302 O O . GLY A 1 173 ? 4.754 -4.911 5.116 1.00 80.50 173 GLY A O 1
ATOM 1303 N N . ALA A 1 174 ? 3.171 -3.923 3.867 1.00 83.38 174 ALA A N 1
ATOM 1304 C CA . ALA A 1 174 ? 2.066 -4.798 4.277 1.00 83.38 174 ALA A CA 1
ATOM 1305 C C . ALA A 1 174 ? 2.402 -6.299 4.212 1.00 83.38 174 ALA A C 1
ATOM 1307 O O . ALA A 1 174 ? 2.035 -7.037 5.117 1.00 83.38 174 ALA A O 1
ATOM 1308 N N . PHE A 1 175 ? 3.149 -6.742 3.197 1.00 81.62 175 PHE A N 1
ATOM 1309 C CA . PHE A 1 175 ? 3.522 -8.153 3.042 1.00 81.62 175 PHE A CA 1
ATOM 1310 C C . PHE A 1 175 ? 4.385 -8.701 4.185 1.00 81.62 175 PHE A C 1
ATOM 1312 O O . PHE A 1 175 ? 4.293 -9.884 4.489 1.00 81.62 175 PHE A O 1
ATOM 1319 N N . ALA A 1 176 ? 5.199 -7.858 4.827 1.00 83.69 176 ALA A N 1
ATOM 1320 C CA . ALA A 1 176 ? 6.010 -8.265 5.972 1.00 83.69 176 ALA A CA 1
ATOM 1321 C C . ALA A 1 176 ? 5.237 -8.136 7.294 1.00 83.69 176 ALA A C 1
ATOM 1323 O O . ALA A 1 176 ? 5.370 -8.975 8.178 1.00 83.69 176 ALA A O 1
ATOM 1324 N N . LEU A 1 177 ? 4.423 -7.085 7.428 1.00 88.62 177 LEU A N 1
ATOM 1325 C CA . LEU A 1 177 ? 3.790 -6.732 8.699 1.00 88.62 177 LEU A CA 1
ATOM 1326 C C . LEU A 1 177 ? 2.428 -7.399 8.920 1.00 88.62 177 LEU A C 1
ATOM 1328 O O . LEU A 1 177 ? 2.113 -7.779 10.045 1.00 88.62 177 LEU A O 1
ATOM 1332 N N . ALA A 1 178 ? 1.609 -7.555 7.879 1.00 91.81 178 ALA A N 1
ATOM 1333 C CA . ALA A 1 178 ? 0.244 -8.060 8.025 1.00 91.81 178 ALA A CA 1
ATOM 1334 C C . ALA A 1 178 ? 0.172 -9.491 8.598 1.00 91.81 178 ALA A C 1
ATOM 1336 O O . ALA A 1 178 ? -0.647 -9.695 9.493 1.00 91.81 178 ALA A O 1
ATOM 1337 N N . PRO A 1 179 ? 1.024 -10.459 8.190 1.00 92.00 179 PRO A N 1
ATOM 1338 C CA . PRO A 1 179 ? 0.993 -11.807 8.767 1.00 92.00 179 PRO A CA 1
ATOM 1339 C C . PRO A 1 179 ? 1.288 -11.836 10.271 1.00 92.00 179 PRO A C 1
ATOM 1341 O O . PRO A 1 179 ? 0.769 -12.691 10.981 1.00 92.00 179 PRO A O 1
ATOM 1344 N N . VAL A 1 180 ? 2.103 -10.894 10.755 1.00 91.56 180 VAL A N 1
ATOM 1345 C CA . VAL A 1 180 ? 2.473 -10.789 12.173 1.00 91.56 180 VAL A CA 1
ATOM 1346 C C . VAL A 1 180 ? 1.405 -10.041 12.969 1.00 91.56 180 VAL A C 1
ATOM 1348 O O . VAL A 1 180 ? 1.101 -10.418 14.094 1.00 91.56 180 VAL A O 1
ATOM 1351 N N . LEU A 1 181 ? 0.818 -8.988 12.396 1.00 94.94 181 LEU A N 1
ATOM 1352 C CA . LEU A 1 181 ? -0.110 -8.106 13.107 1.00 94.94 181 LEU A CA 1
ATOM 1353 C C . LEU A 1 181 ? -1.568 -8.583 13.072 1.00 94.94 181 LEU A C 1
ATOM 1355 O O . LEU A 1 181 ? -2.345 -8.195 13.941 1.00 94.94 181 LEU A O 1
ATOM 1359 N N . ALA A 1 182 ? -1.958 -9.420 12.106 1.00 95.88 182 ALA A N 1
ATOM 1360 C CA . ALA A 1 182 ? -3.324 -9.942 12.028 1.00 95.88 182 ALA A CA 1
ATOM 1361 C C . ALA A 1 182 ? -3.712 -10.814 13.244 1.00 95.88 182 ALA A C 1
ATOM 1363 O O . ALA A 1 182 ? -4.788 -10.575 13.795 1.00 95.88 182 ALA A O 1
ATOM 1364 N N . PRO A 1 183 ? -2.866 -11.749 13.733 1.00 94.31 183 PRO A N 1
ATOM 1365 C CA . PRO A 1 183 ? -3.143 -12.470 14.977 1.00 94.31 183 PRO A CA 1
ATOM 1366 C C . PRO A 1 183 ? -3.297 -11.539 16.183 1.00 94.31 183 PRO A C 1
ATOM 1368 O O . PRO A 1 183 ? -4.207 -11.720 16.982 1.00 94.31 183 PRO A O 1
ATOM 1371 N N . LEU A 1 184 ? -2.475 -10.486 16.271 1.00 92.31 184 LEU A N 1
ATOM 1372 C CA . LEU A 1 184 ? -2.567 -9.521 17.371 1.00 92.31 184 LEU A CA 1
ATOM 1373 C C . LEU A 1 184 ? -3.891 -8.755 17.356 1.00 92.31 184 LEU A C 1
ATOM 1375 O O . LEU A 1 184 ? -4.461 -8.483 18.410 1.00 92.31 184 LEU A O 1
ATOM 1379 N N . LEU A 1 185 ? -4.397 -8.420 16.164 1.00 95.44 185 LEU A N 1
ATOM 1380 C CA . LEU A 1 185 ? -5.721 -7.821 16.038 1.00 95.44 185 LEU A CA 1
ATOM 1381 C C . LEU A 1 185 ? -6.816 -8.790 16.492 1.00 95.44 185 LEU A C 1
ATOM 1383 O O . LEU A 1 185 ? -7.733 -8.374 17.192 1.00 95.44 185 LEU A O 1
ATOM 1387 N N . ALA A 1 186 ? -6.727 -10.064 16.104 1.00 94.62 186 ALA A N 1
ATOM 1388 C CA . ALA A 1 186 ? -7.689 -11.076 16.528 1.00 94.62 186 ALA A CA 1
ATOM 1389 C C . ALA A 1 186 ? -7.713 -11.215 18.061 1.00 94.62 186 ALA A C 1
ATOM 1391 O O . ALA A 1 186 ? -8.789 -11.176 18.657 1.00 94.62 186 ALA A O 1
ATOM 1392 N N . ASP A 1 187 ? -6.545 -11.257 18.706 1.00 91.44 187 ASP A N 1
ATOM 1393 C CA . ASP A 1 187 ? -6.439 -11.286 20.169 1.00 91.44 187 ASP A CA 1
ATOM 1394 C C . ASP A 1 187 ? -7.008 -10.016 20.815 1.00 91.44 187 ASP A C 1
ATOM 1396 O O . ASP A 1 187 ? -7.675 -10.083 21.848 1.00 91.44 187 ASP A O 1
ATOM 1400 N N . ALA A 1 188 ? -6.797 -8.845 20.208 1.00 90.62 188 ALA A N 1
ATOM 1401 C CA . ALA A 1 188 ? -7.399 -7.600 20.680 1.00 90.62 188 ALA A CA 1
ATOM 1402 C C . ALA A 1 188 ? -8.935 -7.629 20.584 1.00 90.62 188 ALA A C 1
ATOM 1404 O O . ALA A 1 188 ? -9.610 -7.172 21.503 1.00 90.62 188 ALA A O 1
ATOM 1405 N N . ILE A 1 189 ? -9.492 -8.200 19.512 1.00 93.19 189 ILE A N 1
ATOM 1406 C CA . ILE A 1 189 ? -10.945 -8.339 19.322 1.00 93.19 189 ILE A CA 1
ATOM 1407 C C . ILE A 1 189 ? -11.548 -9.295 20.359 1.00 93.19 189 ILE A C 1
ATOM 1409 O O . ILE A 1 189 ? -12.571 -8.976 20.960 1.00 93.19 189 ILE A O 1
ATOM 1413 N N . VAL A 1 190 ? -10.932 -10.462 20.572 1.00 92.81 190 VAL A N 1
ATOM 1414 C CA . VAL A 1 190 ? -11.510 -11.532 21.407 1.00 92.81 190 VAL A CA 1
ATOM 1415 C C . VAL A 1 190 ? -11.226 -11.322 22.895 1.00 92.81 190 VAL A C 1
ATOM 1417 O O . VAL A 1 190 ? -12.070 -11.622 23.739 1.00 92.81 190 VAL A O 1
ATOM 1420 N N . HIS A 1 191 ? -10.041 -10.816 23.233 1.00 92.12 191 HIS A N 1
ATOM 1421 C CA . HIS A 1 191 ? -9.539 -10.774 24.608 1.00 92.12 191 HIS A CA 1
ATOM 1422 C C . HIS A 1 191 ? -9.295 -9.362 25.136 1.00 92.12 191 HIS A C 1
ATOM 1424 O O . HIS A 1 191 ? -8.831 -9.218 26.265 1.00 92.12 191 HIS A O 1
ATOM 1430 N N . ASN A 1 192 ? -9.595 -8.323 24.349 1.00 87.31 192 ASN A N 1
ATOM 1431 C CA . ASN A 1 192 ? -9.301 -6.934 24.701 1.00 87.31 192 ASN A CA 1
ATOM 1432 C C . ASN A 1 192 ? -7.817 -6.726 25.072 1.00 87.31 192 ASN A C 1
ATOM 1434 O O . ASN A 1 192 ? -7.480 -6.029 26.030 1.00 87.31 192 ASN A O 1
ATOM 1438 N N . SER A 1 193 ? -6.930 -7.408 24.339 1.00 89.12 193 SER A N 1
ATOM 1439 C CA . SER A 1 193 ? -5.483 -7.385 24.564 1.00 89.12 193 SER A CA 1
ATOM 1440 C C . SER A 1 193 ? -4.901 -5.968 24.407 1.00 89.12 193 SER A C 1
ATOM 1442 O O . SER A 1 193 ? -5.168 -5.318 23.392 1.00 89.12 193 SER A O 1
ATOM 1444 N N . PRO A 1 194 ? -4.048 -5.495 25.340 1.00 88.69 194 PRO A N 1
ATOM 1445 C CA . PRO A 1 194 ? -3.422 -4.172 25.266 1.00 88.69 194 PRO A CA 1
ATOM 1446 C C . PRO A 1 194 ? -2.221 -4.113 24.307 1.00 88.69 194 PRO A C 1
ATOM 1448 O O . PRO A 1 194 ? -1.651 -3.045 24.088 1.00 88.69 194 PRO A O 1
ATOM 1451 N N . LEU A 1 195 ? -1.822 -5.244 23.718 1.00 87.69 195 LEU A N 1
ATOM 1452 C CA . LEU A 1 195 ? -0.564 -5.377 22.981 1.00 87.69 195 LEU A CA 1
ATOM 1453 C C . LEU A 1 195 ? -0.453 -4.427 21.774 1.00 87.69 195 LEU A C 1
ATOM 1455 O O . LEU A 1 195 ? 0.635 -3.958 21.447 1.00 87.69 195 LEU A O 1
ATOM 1459 N N . ALA A 1 196 ? -1.570 -4.087 21.127 1.00 86.50 196 ALA A N 1
ATOM 1460 C CA . ALA A 1 196 ? -1.582 -3.094 20.051 1.00 86.50 196 ALA A CA 1
ATOM 1461 C C . ALA A 1 196 ? -1.139 -1.695 20.529 1.00 86.50 196 ALA A C 1
ATOM 1463 O O . ALA A 1 196 ? -0.423 -0.988 19.810 1.00 86.50 196 ALA A O 1
ATOM 1464 N N . ALA A 1 197 ? -1.527 -1.309 21.747 1.00 88.00 197 ALA A N 1
ATOM 1465 C CA . ALA A 1 197 ? -1.120 -0.051 22.364 1.00 88.00 197 ALA A CA 1
ATOM 1466 C C . ALA A 1 197 ? 0.352 -0.099 22.791 1.00 88.00 197 ALA A C 1
ATOM 1468 O O . ALA A 1 197 ? 1.097 0.839 22.514 1.00 88.00 197 ALA A O 1
ATOM 1469 N N . GLU A 1 198 ? 0.801 -1.219 23.365 1.00 90.75 198 GLU A N 1
ATOM 1470 C CA . GLU A 1 198 ? 2.205 -1.434 23.758 1.00 90.75 198 GLU A CA 1
ATOM 1471 C C . GLU A 1 198 ? 3.167 -1.372 22.561 1.00 90.75 198 GLU A C 1
ATOM 1473 O O . GLU A 1 198 ? 4.254 -0.803 22.654 1.00 90.75 198 GLU A O 1
ATOM 1478 N N . LEU A 1 199 ? 2.745 -1.892 21.405 1.00 89.50 199 LEU A N 1
ATOM 1479 C CA . LEU A 1 199 ? 3.490 -1.808 20.145 1.00 89.50 199 LEU A CA 1
ATOM 1480 C C . LEU A 1 199 ? 3.350 -0.443 19.446 1.00 89.50 199 LEU A C 1
ATOM 1482 O O . LEU A 1 199 ? 3.964 -0.214 18.401 1.00 89.50 199 LEU A O 1
ATOM 1486 N N . GLY A 1 200 ? 2.537 0.469 19.988 1.00 90.69 200 GLY A N 1
ATOM 1487 C CA . GLY A 1 200 ? 2.299 1.795 19.420 1.00 90.69 200 GLY A CA 1
ATOM 1488 C C . GLY A 1 200 ? 1.598 1.773 18.058 1.00 90.69 200 GLY A C 1
ATOM 1489 O O . GLY A 1 200 ? 1.755 2.715 17.280 1.00 90.69 200 GLY A O 1
ATOM 1490 N N . VAL A 1 201 ? 0.857 0.704 17.750 1.00 92.19 201 VAL A N 1
ATOM 1491 C CA . VAL A 1 201 ? 0.083 0.542 16.503 1.00 92.19 201 VAL A CA 1
ATOM 1492 C C . VAL A 1 201 ? -1.417 0.768 16.705 1.00 92.19 201 VAL A C 1
ATOM 1494 O O . VAL A 1 201 ? -2.159 0.857 15.722 1.00 92.19 201 VAL A O 1
ATOM 1497 N N . ASP A 1 202 ? -1.853 0.949 17.954 1.00 91.69 202 ASP A N 1
ATOM 1498 C CA . ASP A 1 202 ? -3.228 1.318 18.287 1.00 91.69 202 ASP A CA 1
ATOM 1499 C C . ASP A 1 202 ? -3.607 2.654 17.611 1.00 91.69 202 ASP A C 1
ATOM 1501 O O . ASP A 1 202 ? -2.843 3.628 17.689 1.00 91.69 202 ASP A O 1
ATOM 1505 N N . PRO A 1 203 ? -4.749 2.733 16.905 1.00 89.81 203 PRO A N 1
ATOM 1506 C CA . PRO A 1 203 ? -5.230 3.972 16.301 1.00 89.81 203 PRO A CA 1
ATOM 1507 C C . PRO A 1 203 ? -5.485 5.128 17.283 1.00 89.81 203 PRO A C 1
ATOM 1509 O O . PRO A 1 203 ? -5.400 6.290 16.876 1.00 89.81 203 PRO A O 1
ATOM 1512 N N . ALA A 1 204 ? -5.761 4.851 18.561 1.00 87.75 204 ALA A N 1
ATOM 1513 C CA . ALA A 1 204 ? -6.009 5.863 19.590 1.00 87.75 204 ALA A CA 1
ATOM 1514 C C . ALA A 1 204 ? -4.838 6.847 19.755 1.00 87.75 204 ALA A C 1
ATOM 1516 O O . ALA A 1 204 ? -5.071 8.028 20.024 1.00 87.75 204 ALA A O 1
ATOM 1517 N N . ARG A 1 205 ? -3.603 6.419 19.456 1.00 88.12 205 ARG A N 1
ATOM 1518 C CA . ARG A 1 205 ? -2.394 7.266 19.490 1.00 88.12 205 ARG A CA 1
ATOM 1519 C C . ARG A 1 205 ? -2.499 8.535 18.633 1.00 88.12 205 ARG A C 1
ATOM 1521 O O . ARG A 1 205 ? -1.811 9.522 18.868 1.00 88.12 205 ARG A O 1
ATOM 1528 N N . VAL A 1 206 ? -3.337 8.521 17.592 1.00 76.81 206 VAL A N 1
ATOM 1529 C CA . VAL A 1 206 ? -3.510 9.671 16.689 1.00 76.81 206 VAL A CA 1
ATOM 1530 C C . VAL A 1 206 ? -4.293 10.793 17.380 1.00 76.81 206 VAL A C 1
ATOM 1532 O O . VAL A 1 206 ? -4.094 11.966 17.067 1.00 76.81 206 VAL A O 1
ATOM 1535 N N . LEU A 1 207 ? -5.152 10.460 18.351 1.00 71.50 207 LEU A N 1
ATOM 1536 C CA . LEU A 1 207 ? -5.872 11.450 19.152 1.00 71.50 207 LEU A CA 1
ATOM 1537 C C . LEU A 1 207 ? -4.949 12.190 20.124 1.00 71.50 207 LEU A C 1
ATOM 1539 O O . LEU A 1 207 ? -5.148 13.382 20.350 1.00 71.50 207 LEU A O 1
ATOM 1543 N N . GLU A 1 208 ? -3.931 11.511 20.649 1.00 67.44 208 GLU A N 1
ATOM 1544 C CA . GLU A 1 208 ? -2.936 12.086 21.565 1.00 67.44 208 GLU A CA 1
ATOM 1545 C C . GLU A 1 208 ? -2.063 13.136 20.859 1.00 67.44 208 GLU A C 1
ATOM 1547 O O . GLU A 1 208 ? -1.680 14.143 21.450 1.00 67.44 208 GLU A O 1
ATOM 1552 N N . ASN A 1 209 ? -1.837 12.954 19.554 1.00 58.75 209 ASN A N 1
ATOM 1553 C CA . ASN A 1 209 ? -1.021 13.836 18.720 1.00 58.75 209 ASN A CA 1
ATOM 1554 C C . ASN A 1 209 ? -1.768 15.065 18.162 1.00 58.75 209 ASN A C 1
ATOM 1556 O O . ASN A 1 209 ? -1.169 15.852 17.432 1.00 58.75 209 ASN A O 1
ATOM 1560 N N . LYS A 1 210 ? -3.041 15.300 18.520 1.00 52.38 210 LYS A N 1
ATOM 1561 C CA . LYS A 1 210 ? -3.839 16.457 18.045 1.00 52.38 210 LYS A CA 1
ATOM 1562 C C . LYS A 1 210 ? -3.277 17.844 18.421 1.00 52.38 210 LYS A C 1
ATOM 1564 O O . LYS A 1 210 ? -3.823 18.848 17.974 1.00 52.38 210 LYS A O 1
ATOM 1569 N N . GLY A 1 211 ? -2.200 17.918 19.210 1.00 46.72 211 GLY A N 1
ATOM 1570 C CA . GLY A 1 211 ? -1.456 19.152 19.499 1.00 46.72 211 GLY A CA 1
ATOM 1571 C C . GLY A 1 211 ? -0.325 19.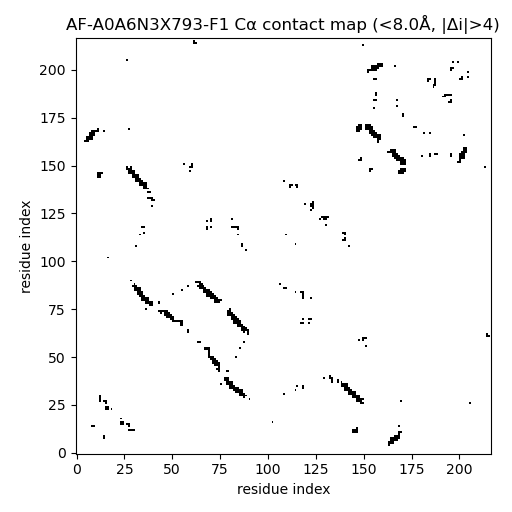491 18.513 1.00 46.72 211 GLY A C 1
ATOM 1572 O O . GLY A 1 211 ? 0.309 20.535 18.661 1.00 46.72 211 GLY A O 1
ATOM 1573 N N . HIS A 1 212 ? -0.042 18.635 17.527 1.00 44.34 212 HIS A N 1
ATOM 1574 C CA . HIS A 1 212 ? 0.949 18.881 16.477 1.00 44.34 212 HIS A CA 1
ATOM 1575 C C . HIS A 1 212 ? 0.301 18.640 15.117 1.00 44.34 212 HIS A C 1
ATOM 1577 O O . HIS A 1 212 ? -0.173 17.540 14.842 1.00 44.34 212 HIS A O 1
ATOM 1583 N N . ASP A 1 213 ? 0.275 19.665 14.266 1.00 50.75 213 ASP A N 1
ATOM 1584 C CA . ASP A 1 213 ? -0.053 19.475 12.856 1.00 50.75 213 ASP A CA 1
ATOM 1585 C C . ASP A 1 213 ? 0.966 18.469 12.281 1.00 50.75 213 ASP A C 1
ATOM 1587 O O . ASP A 1 213 ? 2.172 18.727 12.358 1.00 50.75 213 ASP A O 1
ATOM 1591 N N . PRO A 1 214 ? 0.544 17.291 11.779 1.00 49.78 214 PRO A N 1
ATOM 1592 C CA . PRO A 1 214 ? 1.469 16.256 11.315 1.00 49.78 214 PRO A CA 1
ATOM 1593 C C . PRO A 1 214 ? 2.255 16.666 10.061 1.00 49.78 214 PRO A C 1
ATOM 1595 O O . PRO A 1 214 ? 3.126 15.919 9.619 1.00 49.78 214 PRO A O 1
ATOM 1598 N N . TRP A 1 215 ? 1.966 17.837 9.490 1.00 45.12 215 TRP A N 1
ATOM 1599 C CA . TRP A 1 215 ? 2.652 18.383 8.329 1.00 45.12 215 TRP A CA 1
ATOM 1600 C C . TRP A 1 215 ? 3.335 19.705 8.702 1.00 45.12 215 TRP A C 1
ATOM 1602 O O . TRP A 1 215 ? 2.636 20.659 9.045 1.00 45.12 215 TRP A O 1
ATOM 1612 N N . PRO A 1 216 ? 4.677 19.812 8.628 1.00 36.12 216 PRO A N 1
ATOM 1613 C CA . PRO A 1 216 ? 5.343 21.095 8.819 1.00 36.12 216 PRO A CA 1
ATOM 1614 C C . PRO A 1 216 ? 4.841 22.097 7.767 1.00 36.12 216 PRO A C 1
ATOM 1616 O O . PRO A 1 216 ? 4.680 21.749 6.593 1.00 36.12 216 PRO A O 1
ATOM 1619 N N . THR A 1 217 ? 4.538 23.317 8.217 1.00 43.75 217 THR A N 1
ATOM 1620 C CA . THR A 1 217 ? 4.023 24.430 7.400 1.00 43.75 217 THR A CA 1
ATOM 1621 C C . THR A 1 217 ? 4.905 24.733 6.205 1.00 43.75 217 THR A C 1
ATOM 1623 O O . THR A 1 217 ? 6.116 24.956 6.437 1.00 43.75 217 THR A O 1
#

pLDDT: mean 81.22, std 15.11, range [36.12, 95.88]

InterPro domains:
  IPR036188 FAD/NAD(P)-binding domain superfamily [G3DSA:3.50.50.60] (150-194)

Solvent-accessible surface area (backbone atoms only — not comparable to full-atom values): 12695 Å² total; per-residue (Å²): 133,91,85,71,92,56,48,77,50,62,62,44,42,53,42,30,81,74,43,99,44,102,59,30,54,77,61,37,39,55,34,29,39,31,32,40,53,39,78,58,79,82,79,78,69,93,56,73,44,72,49,82,72,57,58,62,59,51,32,54,59,69,57,48,61,48,76,44,77,38,59,22,36,32,72,42,95,87,26,31,33,42,34,33,37,37,34,34,67,62,71,77,80,61,86,75,67,89,74,75,94,67,85,71,80,76,79,74,71,75,60,55,69,60,56,42,53,54,50,54,52,52,34,43,72,77,38,48,70,59,34,64,71,42,69,84,56,92,59,67,56,47,76,45,67,38,20,34,27,69,87,60,45,36,31,34,32,58,38,75,97,44,84,57,31,30,36,46,36,20,44,75,56,47,87,74,46,46,80,65,48,50,59,55,41,51,42,29,72,77,67,68,46,61,61,37,56,77,70,63,21,26,45,54,61,61,67,76,43,72,87,50,76,88,59,87,130

Mean predicted aligned error: 8.1 Å

Radius of gyration: 19.14 Å; Cα contacts (8 Å, |Δi|>4): 351; chains: 1; bounding box: 48×45×52 Å

Foldseek 3Di:
DDDDLFDEDPPFQCSLVVDPDPPSCLFWPKKKWKKWWFQDDDDDDPDKFFQPPCVVVVCLQQVDFDWDWRWIWDDDDNTIIIDGTIGRDRPVVVPPDPDDDDPDPDPDHPDQVVRVVVRLVVCCVPPVPSSVVRVPPPITMDMDMGIAGNVQAAAAAADPPDPRYGYGGRHPPCVVVVVVRVVVSVCCVPPVDCVCVVVVNHPCVVVVCPVDDSHDD

Secondary structure (DSSP, 8-state):
----S-EEE--GGGHHHHS--TTHHHHS-EEEEEEEEE--PSSPP-S-B---S-HHHHHHHHT--EEEEEEEEEE-SSSEEEEEEEEE--GGGGGG--S----PPPPPPPPHHHHHHHHHHHHHHH-HHHHHHHTT--PPPEEEEEE--TTS--EEEEPTT-TTEEEEE--SSHHHHHHHHHHHHHHHHHH--THHHHTT--TTHHHHTTTS-SS--

Sequence (217 aa):
MLEADGVVLATGAAMASLLPLPEAWRWFPHSWASVLPLEQPQPWPEVILQPLLGRREQMERQGQAGLVVDPGLAPWGGGVVFGQATSFQHQRRLVGSLDGTTALPLPGPWQPSVAAARLRHALAELAPGLAGAAQWQDAAVCHCPVSFSPDGRPWVGGCPGIQNLWLFGGFRGAFALAPVLAPLLADAIVHNSPLAAELGVDPARVLENKGHDPWPT

Organism: NCBI:txid1608213